Protein AF-A0A919LSX7-F1 (afdb_monomer_lite)

Sequence (247 aa):
MKKQHYYTVMHWGTWQVESREGEIVAVKPVPWDKNPSRIGQSLPDAVTSQTRIRRPAVRAGYLQHGPASREGRGKEPFVEVSWEVATDLLARELRSVKARCGNEAIYGGSYGWASAGRFHHAQSQLHRFLKGFGGYTASTNTYSSAAGERILPHILGPLSPLHRQHTHFSELAGVSAVCRHRRTAAAQCQSTAAAPMTICSSTGWIRCRPTARGLSISVRCAMTSARCPTPSGWPFSRVPIPHCCWP

InterPro domains:
  IPR006656 Molybdopterin oxidoreductase [PF00384] (52-147)
  IPR041460 Molybdopterin oxidoreductase, N-terminal [PF18364] (11-47)
  IPR050612 Prokaryotic Molybdopterin Oxidoreductases [PTHR43742] (7-165)

Foldseek 3Di:
DDFDWDWDAWQQGIWTFTDDPNATPFTHDDPPDPDGDPVRRCVRCVVVPPPDDDADWDFPCCVVPNPVPDPCPPPTDIDGDHPVVNVVSVVVVCVVCCVPPNQASAELQPDDDAIDDDPVRPSVVSQVVSVVVPHHNHDDDDPPQRVVQPPCCVPPRGVPVVVPDDDDVVVCLVPPQWDWDFQDPPVVVVSGPDDDDDRPGFGWTWGWDDDPVGTDTDTDTPPPDDDDDDPDDDDDDDDDDDDDDDD

Structure (mmCIF, N/CA/C/O backbone):
data_AF-A0A919LSX7-F1
#
_entry.id   AF-A0A919LSX7-F1
#
loop_
_atom_site.group_PDB
_atom_site.id
_atom_site.type_symbol
_atom_site.label_atom_id
_atom_site.label_alt_id
_atom_site.label_comp_id
_atom_site.label_asym_id
_atom_site.label_entity_id
_atom_site.label_seq_id
_atom_site.pdbx_PDB_ins_code
_atom_site.Cartn_x
_atom_site.Cartn_y
_atom_site.Cartn_z
_atom_site.occupancy
_atom_site.B_iso_or_equiv
_atom_site.auth_seq_id
_atom_site.auth_comp_id
_atom_site.auth_asym_id
_atom_site.auth_atom_id
_atom_site.pdbx_PDB_model_num
ATOM 1 N N . MET A 1 1 ? 36.080 -9.773 8.977 1.00 46.44 1 MET A N 1
ATOM 2 C CA . MET A 1 1 ? 34.601 -9.880 8.919 1.00 46.44 1 MET A CA 1
ATOM 3 C C . MET A 1 1 ? 34.168 -10.005 7.462 1.00 46.44 1 MET A C 1
ATOM 5 O O . MET A 1 1 ? 34.643 -9.222 6.649 1.00 46.44 1 MET A O 1
ATOM 9 N N . LYS A 1 2 ? 33.345 -11.002 7.101 1.00 49.66 2 LYS A N 1
ATOM 10 C CA . LYS A 1 2 ? 32.901 -11.214 5.709 1.00 49.66 2 LYS A CA 1
ATOM 11 C C . LYS A 1 2 ? 31.797 -10.213 5.354 1.00 49.66 2 LYS A C 1
ATOM 13 O O . LYS A 1 2 ? 30.787 -10.152 6.046 1.00 49.66 2 LYS A O 1
ATOM 18 N N . LYS A 1 3 ? 31.984 -9.448 4.277 1.00 53.28 3 LYS A N 1
ATOM 19 C CA . LYS A 1 3 ? 30.956 -8.567 3.711 1.00 53.28 3 LYS A CA 1
ATOM 20 C C . LYS A 1 3 ? 29.884 -9.452 3.066 1.00 53.28 3 LYS A C 1
ATOM 22 O O . LYS A 1 3 ? 30.159 -10.116 2.072 1.00 53.28 3 LYS A O 1
ATOM 27 N N . GLN A 1 4 ? 28.703 -9.542 3.671 1.00 59.81 4 GLN A N 1
ATOM 28 C CA . GLN A 1 4 ? 27.573 -10.254 3.073 1.00 59.81 4 GLN A CA 1
ATOM 29 C C . GLN A 1 4 ? 26.855 -9.295 2.128 1.00 59.81 4 GLN A C 1
ATOM 31 O O . GLN A 1 4 ? 26.430 -8.213 2.528 1.00 59.81 4 GLN A O 1
ATOM 36 N N . HIS A 1 5 ? 26.777 -9.678 0.859 1.00 63.69 5 HIS A N 1
ATOM 37 C CA . HIS A 1 5 ? 26.060 -8.926 -0.156 1.00 63.69 5 HIS A CA 1
ATOM 38 C C . HIS A 1 5 ? 24.684 -9.550 -0.340 1.00 63.69 5 HIS A C 1
ATOM 40 O O . HIS A 1 5 ? 24.570 -10.660 -0.856 1.00 63.69 5 HIS A O 1
ATOM 46 N N . TYR A 1 6 ? 23.654 -8.834 0.095 1.00 83.00 6 TYR A N 1
ATOM 47 C CA . TYR A 1 6 ? 22.267 -9.251 -0.070 1.00 83.00 6 TYR A CA 1
ATOM 48 C C . TYR A 1 6 ? 21.670 -8.548 -1.286 1.00 83.00 6 TYR A C 1
ATOM 50 O O . TYR A 1 6 ? 21.955 -7.378 -1.518 1.00 83.00 6 TYR A O 1
ATOM 58 N N . TYR A 1 7 ? 20.850 -9.233 -2.076 1.00 91.38 7 TYR A N 1
ATOM 59 C CA . TYR A 1 7 ? 20.102 -8.593 -3.158 1.00 91.38 7 TYR A CA 1
ATOM 60 C C . TYR A 1 7 ? 18.686 -8.263 -2.698 1.00 91.38 7 TYR A C 1
ATOM 62 O O . TYR A 1 7 ? 18.073 -9.026 -1.954 1.00 91.38 7 TYR A O 1
ATOM 70 N N . THR A 1 8 ? 18.158 -7.136 -3.165 1.00 90.94 8 THR A N 1
ATOM 71 C CA . THR A 1 8 ? 16.763 -6.744 -2.954 1.00 90.94 8 THR A CA 1
ATOM 72 C C . THR A 1 8 ? 16.166 -6.150 -4.224 1.00 90.94 8 THR A C 1
ATOM 74 O O . THR A 1 8 ? 16.885 -5.656 -5.096 1.00 90.94 8 THR A O 1
ATOM 77 N N . VAL A 1 9 ? 14.840 -6.195 -4.326 1.00 91.62 9 VAL A N 1
ATOM 78 C CA . VAL A 1 9 ? 14.074 -5.648 -5.448 1.00 91.62 9 VAL A CA 1
ATOM 79 C C . VAL A 1 9 ? 13.041 -4.672 -4.906 1.00 91.62 9 VAL A C 1
ATOM 81 O O . VAL A 1 9 ? 12.358 -4.951 -3.922 1.00 91.62 9 VAL A O 1
ATOM 84 N N . MET A 1 10 ? 12.910 -3.529 -5.569 1.00 90.12 10 MET A N 1
ATOM 85 C CA . MET A 1 10 ? 11.916 -2.501 -5.274 1.00 90.12 10 MET A CA 1
ATOM 86 C C . MET A 1 10 ? 11.326 -1.946 -6.573 1.00 90.12 10 MET A C 1
ATOM 88 O O . MET A 1 10 ? 11.798 -2.269 -7.662 1.00 90.12 10 MET A O 1
ATOM 92 N N . HIS A 1 11 ? 10.319 -1.072 -6.471 1.00 91.00 11 HIS A N 1
ATOM 93 C CA . HIS A 1 11 ? 9.725 -0.394 -7.638 1.00 91.00 11 HIS A CA 1
ATOM 94 C C . HIS A 1 11 ? 10.767 0.337 -8.504 1.00 91.00 11 HIS A C 1
ATOM 96 O O . HIS A 1 11 ? 10.554 0.534 -9.696 1.00 91.00 11 HIS A O 1
ATOM 102 N N . TRP A 1 12 ? 11.916 0.685 -7.917 1.00 91.62 12 TRP A N 1
ATOM 103 C CA . TRP A 1 12 ? 13.025 1.395 -8.559 1.00 91.62 12 TRP A CA 1
ATOM 104 C C . TRP A 1 12 ? 14.198 0.492 -8.974 1.00 91.62 12 TRP A C 1
ATOM 106 O O . TRP A 1 12 ? 15.319 0.977 -9.113 1.00 91.62 12 TRP A O 1
ATOM 116 N N . GLY A 1 13 ? 13.972 -0.813 -9.141 1.00 92.00 13 GLY A N 1
ATOM 117 C CA . GLY A 1 13 ? 14.948 -1.745 -9.712 1.00 92.00 13 GLY A CA 1
ATOM 118 C C . GLY A 1 13 ? 15.509 -2.770 -8.726 1.00 92.00 13 GLY A C 1
ATOM 119 O O . GLY A 1 13 ? 14.973 -2.983 -7.635 1.00 92.00 13 GLY A O 1
ATOM 120 N N . THR A 1 14 ? 16.595 -3.425 -9.142 1.00 93.75 14 THR A N 1
ATOM 121 C CA . THR A 1 14 ? 17.308 -4.445 -8.354 1.00 93.75 14 THR A CA 1
ATOM 122 C C . THR A 1 14 ? 18.587 -3.853 -7.779 1.00 93.75 14 THR A C 1
ATOM 124 O O . THR A 1 14 ? 19.323 -3.162 -8.479 1.00 93.75 14 THR A O 1
ATOM 127 N N . TRP A 1 15 ? 18.860 -4.137 -6.509 1.00 93.62 15 TRP A N 1
ATOM 128 C CA . TRP A 1 15 ? 19.928 -3.491 -5.754 1.00 93.62 15 TRP A CA 1
ATOM 129 C C . TRP A 1 15 ? 20.724 -4.490 -4.925 1.00 93.62 15 TRP A C 1
ATOM 131 O O . TRP A 1 15 ? 20.185 -5.476 -4.424 1.00 93.62 15 TRP A O 1
ATOM 141 N N . GLN A 1 16 ? 22.009 -4.201 -4.755 1.00 94.19 16 GLN A N 1
ATOM 142 C CA . GLN A 1 16 ? 22.896 -4.875 -3.821 1.00 94.19 16 GLN A CA 1
ATOM 143 C C . GLN A 1 16 ? 22.939 -4.078 -2.514 1.00 94.19 16 GLN A C 1
ATOM 145 O O . GLN A 1 16 ? 23.303 -2.903 -2.492 1.00 94.19 16 GLN A O 1
ATOM 150 N N . VAL A 1 17 ? 22.564 -4.724 -1.421 1.00 93.00 17 VAL A N 1
ATOM 151 C CA . VAL A 1 17 ? 22.518 -4.169 -0.073 1.00 93.00 17 VAL A CA 1
ATOM 152 C C . VAL A 1 17 ? 23.780 -4.579 0.671 1.00 93.00 17 VAL A C 1
ATOM 154 O O . VAL A 1 17 ? 24.144 -5.757 0.719 1.00 93.00 17 VAL A O 1
ATOM 157 N N . GLU A 1 18 ? 24.446 -3.592 1.256 1.00 91.56 18 GLU A N 1
ATOM 158 C CA . GLU A 1 18 ? 25.514 -3.799 2.222 1.00 91.56 18 GLU A CA 1
ATOM 159 C C . GLU A 1 18 ? 24.951 -3.535 3.617 1.00 91.56 18 GLU A C 1
ATOM 161 O O . GLU A 1 18 ? 24.424 -2.453 3.890 1.00 91.56 18 GLU A O 1
ATOM 166 N N . SER A 1 19 ? 25.074 -4.524 4.498 1.00 89.62 19 SER A N 1
ATOM 167 C CA . SER A 1 19 ? 24.656 -4.423 5.894 1.00 89.62 19 SER A CA 1
ATOM 168 C C . SER A 1 19 ? 25.825 -4.670 6.840 1.00 89.62 19 SER A C 1
ATOM 170 O O . SER A 1 19 ? 26.684 -5.514 6.567 1.00 89.62 19 SER A O 1
ATOM 172 N N . ARG A 1 20 ? 25.836 -3.977 7.976 1.00 88.25 20 ARG A N 1
ATOM 173 C CA . ARG A 1 20 ? 26.793 -4.191 9.067 1.00 88.25 20 ARG A CA 1
ATOM 174 C C . ARG A 1 20 ? 26.035 -4.145 10.385 1.00 88.25 20 ARG A C 1
ATOM 176 O O . ARG A 1 20 ? 25.303 -3.196 10.613 1.00 88.25 20 ARG A O 1
ATOM 183 N N . GLU A 1 21 ? 26.209 -5.169 11.222 1.00 88.00 21 GLU A N 1
ATOM 184 C CA . GLU A 1 21 ? 25.618 -5.219 12.574 1.00 88.00 21 GLU A CA 1
ATOM 185 C C . GLU A 1 21 ? 24.088 -5.018 12.591 1.00 88.00 21 GLU A C 1
ATOM 187 O O . GLU A 1 21 ? 23.536 -4.410 13.495 1.00 88.00 21 GLU A O 1
ATOM 192 N N . GLY A 1 22 ? 23.392 -5.538 11.573 1.00 84.88 22 GLY A N 1
ATOM 193 C CA . GLY A 1 22 ? 21.933 -5.414 11.445 1.00 84.88 22 GLY A CA 1
ATOM 194 C C . GLY A 1 22 ? 21.451 -4.124 10.774 1.00 84.88 22 GLY A C 1
ATOM 195 O O . GLY A 1 22 ? 20.284 -4.047 10.402 1.00 84.88 22 GLY A O 1
ATOM 196 N N . GLU A 1 23 ? 22.342 -3.164 10.526 1.00 87.38 23 GLU A N 1
ATOM 197 C CA . GLU A 1 23 ? 22.018 -1.891 9.883 1.00 87.38 23 GLU A CA 1
ATOM 198 C C . GLU A 1 23 ? 22.346 -1.903 8.388 1.00 87.38 23 GLU A C 1
ATOM 200 O O . GLU A 1 23 ? 23.355 -2.470 7.951 1.00 87.38 23 GLU A O 1
ATOM 205 N N . ILE A 1 24 ? 21.506 -1.240 7.590 1.00 90.38 24 ILE A N 1
ATOM 206 C CA . ILE A 1 24 ? 21.755 -1.023 6.161 1.00 90.38 24 ILE A CA 1
ATOM 207 C C . ILE A 1 24 ? 22.719 0.155 6.022 1.00 90.38 24 ILE A C 1
ATOM 209 O O . ILE A 1 24 ? 22.351 1.292 6.299 1.00 90.38 24 ILE A O 1
ATOM 213 N N . VAL A 1 25 ? 23.942 -0.101 5.551 1.00 89.88 25 VAL A N 1
ATOM 214 C CA . VAL A 1 25 ? 24.973 0.943 5.408 1.00 89.88 25 VAL A CA 1
ATOM 215 C C . VAL A 1 25 ? 25.069 1.500 3.992 1.00 89.88 25 VAL A C 1
ATOM 217 O O . VAL A 1 25 ? 25.477 2.643 3.811 1.00 89.88 25 VAL A O 1
ATOM 220 N N . ALA A 1 26 ? 24.717 0.710 2.975 1.00 90.62 26 ALA A N 1
ATOM 221 C CA . ALA A 1 26 ? 24.716 1.171 1.591 1.00 90.62 26 ALA A CA 1
ATOM 222 C C . ALA A 1 26 ? 23.804 0.325 0.703 1.00 90.62 26 ALA A C 1
ATOM 224 O O . ALA A 1 26 ? 23.611 -0.871 0.929 1.00 90.62 26 ALA A O 1
ATOM 225 N N . VAL A 1 27 ? 23.301 0.951 -0.361 1.00 93.00 27 VAL A N 1
ATOM 226 C CA . VAL A 1 27 ? 22.491 0.305 -1.396 1.00 93.00 27 VAL A CA 1
ATOM 227 C C . VAL A 1 27 ? 23.067 0.700 -2.752 1.00 93.00 27 VAL A C 1
ATOM 229 O O . VAL A 1 27 ? 23.078 1.873 -3.125 1.00 93.00 27 VAL A O 1
ATOM 232 N N . LYS A 1 28 ? 23.627 -0.280 -3.462 1.00 93.81 28 LYS A N 1
ATOM 233 C CA . LYS A 1 28 ? 24.365 -0.096 -4.716 1.00 93.81 28 LYS A CA 1
ATOM 234 C C . LYS A 1 28 ? 23.589 -0.689 -5.889 1.00 93.81 28 LYS A C 1
ATOM 236 O O . LYS A 1 28 ? 22.967 -1.741 -5.720 1.00 93.81 28 LYS A O 1
ATOM 241 N N . PRO A 1 29 ? 23.618 -0.054 -7.071 1.00 93.56 29 PRO A N 1
ATOM 242 C CA . PRO A 1 29 ? 23.074 -0.664 -8.273 1.00 93.56 29 PRO A CA 1
ATOM 243 C C . PRO A 1 29 ? 23.733 -2.011 -8.551 1.00 93.56 29 PRO A C 1
ATOM 245 O O . PRO A 1 29 ? 24.925 -2.196 -8.298 1.00 93.56 29 PRO A O 1
ATOM 248 N N . VAL A 1 30 ? 22.968 -2.943 -9.106 1.00 93.25 30 VAL A N 1
ATOM 249 C CA . VAL A 1 30 ? 23.533 -4.180 -9.649 1.00 93.25 30 VAL A CA 1
ATOM 250 C C . VAL A 1 30 ? 24.327 -3.897 -10.932 1.00 93.25 30 VAL A C 1
ATOM 252 O O . VAL A 1 30 ? 23.934 -3.028 -11.708 1.00 93.25 30 VAL A O 1
ATOM 255 N N . PRO A 1 31 ? 25.425 -4.627 -11.206 1.00 93.12 31 PRO A N 1
ATOM 256 C CA . PRO A 1 31 ? 26.339 -4.293 -12.305 1.00 93.12 31 PRO A CA 1
ATOM 257 C C . PRO A 1 31 ? 25.727 -4.455 -13.705 1.00 93.12 31 PRO A C 1
ATOM 259 O O . PRO A 1 31 ? 26.249 -3.902 -14.669 1.00 93.12 31 PRO A O 1
ATOM 262 N N . TRP A 1 32 ? 24.636 -5.215 -13.835 1.00 93.12 32 TRP A N 1
ATOM 263 C CA . TRP A 1 32 ? 23.930 -5.406 -15.105 1.00 93.12 32 TRP A CA 1
ATOM 264 C C . TRP A 1 32 ? 22.872 -4.333 -15.394 1.00 93.12 32 TRP A C 1
ATOM 266 O O . TRP A 1 32 ? 22.389 -4.258 -16.525 1.00 93.12 32 TRP A O 1
ATOM 276 N N . ASP A 1 33 ? 22.506 -3.503 -14.413 1.00 93.31 33 ASP A N 1
ATOM 277 C CA . ASP A 1 33 ? 21.607 -2.375 -14.645 1.00 93.31 33 ASP A CA 1
ATOM 278 C C . ASP A 1 33 ? 22.400 -1.196 -15.224 1.00 93.31 33 ASP A C 1
ATOM 280 O O . ASP A 1 33 ? 23.226 -0.577 -14.553 1.00 93.31 33 ASP A O 1
ATOM 284 N N . LYS A 1 34 ? 22.158 -0.895 -16.504 1.00 92.06 34 LYS A N 1
ATOM 285 C CA . LYS A 1 34 ? 22.858 0.170 -17.237 1.00 92.06 34 LYS A CA 1
ATOM 286 C C . LYS A 1 34 ? 22.294 1.567 -16.961 1.00 92.06 34 LYS A C 1
ATOM 288 O O . LYS A 1 34 ? 22.919 2.543 -17.368 1.00 92.06 34 LYS A O 1
ATOM 293 N N . ASN A 1 35 ? 21.124 1.680 -16.330 1.00 90.50 35 ASN A N 1
ATOM 294 C CA . ASN A 1 35 ? 20.477 2.962 -16.047 1.00 90.50 35 ASN A CA 1
ATOM 295 C C . ASN A 1 35 ? 19.710 2.923 -14.710 1.00 90.50 35 ASN A C 1
ATOM 297 O O . ASN A 1 35 ? 18.482 3.053 -14.697 1.00 90.50 35 ASN A O 1
ATOM 301 N N . PRO A 1 36 ? 20.413 2.747 -13.577 1.00 90.94 36 PRO A N 1
ATOM 302 C CA . PRO A 1 36 ? 19.765 2.597 -12.284 1.00 90.94 36 PRO A CA 1
ATOM 303 C C . PRO A 1 36 ? 19.107 3.899 -11.818 1.00 90.94 36 PRO A C 1
ATOM 305 O O . PRO A 1 36 ? 19.667 4.994 -11.936 1.00 90.94 36 PRO A O 1
ATOM 308 N N . SER A 1 37 ? 17.923 3.784 -11.214 1.00 90.50 37 SER A N 1
ATOM 309 C CA . SER A 1 37 ? 17.223 4.930 -10.628 1.00 90.50 37 SER A CA 1
ATOM 310 C C . SER A 1 37 ? 17.953 5.448 -9.391 1.00 90.50 37 SER A C 1
ATOM 312 O O . SER A 1 37 ? 18.195 4.706 -8.446 1.00 90.50 37 SER A O 1
ATOM 314 N N . ARG A 1 38 ? 18.223 6.754 -9.310 1.00 90.75 38 ARG A N 1
ATOM 315 C CA . ARG A 1 38 ? 18.840 7.343 -8.105 1.00 90.75 38 ARG A CA 1
ATOM 316 C C . ARG A 1 38 ? 17.975 7.190 -6.848 1.00 90.75 38 ARG A C 1
ATOM 318 O O . ARG A 1 38 ? 18.513 7.202 -5.748 1.00 90.75 38 ARG A O 1
ATOM 325 N N . ILE A 1 39 ? 16.660 7.002 -7.001 1.00 91.06 39 ILE A N 1
ATOM 326 C CA . ILE A 1 39 ? 15.720 6.895 -5.875 1.00 91.06 39 ILE A CA 1
ATOM 327 C C . ILE A 1 39 ? 16.037 5.677 -5.000 1.00 91.06 39 ILE A C 1
ATOM 329 O O . ILE A 1 39 ? 15.877 5.746 -3.789 1.00 91.06 39 ILE A O 1
ATOM 333 N N . GLY A 1 40 ? 16.545 4.575 -5.564 1.00 88.50 40 GLY A N 1
ATOM 334 C CA . GLY A 1 40 ? 16.851 3.382 -4.765 1.00 88.50 40 GLY A CA 1
ATOM 335 C C . GLY A 1 40 ? 17.915 3.603 -3.681 1.00 88.50 40 GLY A C 1
ATOM 336 O O . GLY A 1 40 ? 17.938 2.879 -2.687 1.00 88.50 40 GLY A O 1
ATOM 337 N N . GLN A 1 41 ? 18.742 4.644 -3.815 1.00 91.00 41 GLN A N 1
ATOM 338 C CA . GLN A 1 41 ? 19.741 5.021 -2.812 1.00 91.00 41 GLN A CA 1
ATOM 339 C C . GLN A 1 41 ? 19.129 5.655 -1.556 1.00 91.00 41 GLN A C 1
ATOM 341 O O . GLN A 1 41 ? 19.820 5.747 -0.550 1.00 91.00 41 GLN A O 1
ATOM 346 N N . SER A 1 42 ? 17.847 6.046 -1.571 1.00 90.81 42 SER A N 1
ATOM 347 C CA . SER A 1 42 ? 17.165 6.603 -0.394 1.00 90.81 42 SER A CA 1
ATOM 348 C C . SER A 1 42 ? 16.743 5.540 0.627 1.00 90.81 42 SER A C 1
ATOM 350 O O . SER A 1 42 ? 16.177 5.877 1.665 1.00 90.81 42 SER A O 1
ATOM 352 N N . LEU A 1 43 ? 16.936 4.250 0.330 1.00 89.88 43 LEU A N 1
ATOM 353 C CA . LEU A 1 43 ? 16.473 3.153 1.181 1.00 89.88 43 LEU A CA 1
ATOM 354 C C . LEU A 1 43 ? 17.063 3.179 2.612 1.00 89.88 43 LEU A C 1
ATOM 356 O O . LEU A 1 43 ? 16.275 2.986 3.539 1.00 89.88 43 LEU A O 1
ATOM 360 N N . PRO A 1 44 ? 18.372 3.440 2.836 1.00 89.81 44 PRO A N 1
ATOM 361 C CA . PRO A 1 44 ? 18.935 3.530 4.189 1.00 89.81 44 PRO A CA 1
ATOM 362 C C . PRO A 1 44 ? 18.271 4.623 5.043 1.00 89.81 44 PRO A C 1
ATOM 364 O O . PRO A 1 44 ? 17.915 4.387 6.199 1.00 89.81 44 PRO A O 1
ATOM 367 N N . ASP A 1 45 ? 18.015 5.791 4.450 1.00 89.94 45 ASP A N 1
ATOM 368 C CA . ASP A 1 45 ? 17.377 6.912 5.148 1.00 89.94 45 ASP A CA 1
ATOM 369 C C . ASP A 1 45 ? 15.889 6.638 5.399 1.00 89.94 45 ASP A C 1
ATOM 371 O O . ASP A 1 45 ? 15.344 6.984 6.445 1.00 89.94 45 ASP A O 1
ATOM 375 N N . ALA A 1 46 ? 15.210 5.968 4.464 1.00 89.12 46 ALA A N 1
ATOM 376 C CA . ALA A 1 46 ? 13.789 5.659 4.593 1.00 89.12 46 ALA A CA 1
ATOM 377 C C . ALA A 1 46 ? 13.490 4.731 5.784 1.00 89.12 46 ALA A C 1
ATOM 379 O O . ALA A 1 46 ? 12.435 4.853 6.412 1.00 89.12 46 ALA A O 1
ATOM 380 N N . VAL A 1 47 ? 14.401 3.806 6.115 1.00 90.06 47 VAL A N 1
ATOM 381 C CA . VAL A 1 47 ? 14.189 2.864 7.225 1.00 90.06 47 VAL A CA 1
ATOM 382 C C . VAL A 1 47 ? 14.441 3.491 8.598 1.00 90.06 47 VAL A C 1
ATOM 384 O O . VAL A 1 47 ? 13.744 3.113 9.544 1.00 90.06 47 VAL A O 1
ATOM 387 N N . THR A 1 48 ? 15.353 4.466 8.690 1.00 89.19 48 THR A N 1
ATOM 388 C CA . THR A 1 48 ? 15.763 5.143 9.938 1.00 89.19 48 THR A CA 1
ATOM 389 C C . THR A 1 48 ? 15.190 6.557 10.114 1.00 89.19 48 THR A C 1
ATOM 391 O O . THR A 1 48 ? 15.407 7.181 11.154 1.00 89.19 48 THR A O 1
ATOM 394 N N . SER A 1 49 ? 14.426 7.057 9.137 1.00 93.50 49 SER A N 1
ATOM 395 C CA . SER A 1 49 ? 13.834 8.400 9.133 1.00 93.50 49 SER A CA 1
ATOM 396 C C . SER A 1 49 ? 13.115 8.763 10.439 1.00 93.50 49 SER A C 1
ATOM 398 O O . SER A 1 49 ? 12.406 7.952 11.041 1.00 93.50 49 SER A O 1
ATOM 400 N N . GLN A 1 50 ? 13.198 10.040 10.822 1.00 94.25 50 GLN A N 1
ATOM 401 C CA . GLN A 1 50 ? 12.434 10.606 11.941 1.00 94.25 50 GLN A CA 1
ATOM 402 C C . GLN A 1 50 ? 10.913 10.496 11.745 1.00 94.25 50 GLN A C 1
ATOM 404 O O . GLN A 1 50 ? 10.171 10.462 12.721 1.00 94.25 50 GLN A O 1
ATOM 409 N N . THR A 1 51 ? 10.439 10.387 10.500 1.00 95.44 51 THR A N 1
ATOM 410 C CA . THR A 1 51 ? 9.014 10.205 10.172 1.00 95.44 51 THR A CA 1
ATOM 411 C C . THR A 1 51 ? 8.561 8.743 10.200 1.00 95.44 51 THR A C 1
ATOM 413 O O . THR A 1 51 ? 7.407 8.444 9.884 1.00 95.44 51 THR A O 1
ATOM 416 N N . ARG A 1 52 ? 9.439 7.802 10.570 1.00 95.38 52 ARG A N 1
ATOM 417 C CA . ARG A 1 52 ? 9.086 6.387 10.682 1.00 95.38 52 ARG A CA 1
ATOM 418 C C . ARG A 1 52 ? 8.132 6.168 11.855 1.00 95.38 52 ARG A C 1
ATOM 420 O O . ARG A 1 52 ? 8.474 6.443 13.001 1.00 95.38 52 ARG A O 1
ATOM 427 N N . ILE A 1 53 ? 6.967 5.581 11.581 1.00 95.75 53 ILE A N 1
ATOM 428 C CA . ILE A 1 53 ? 6.037 5.131 12.625 1.00 95.75 53 ILE A CA 1
ATOM 429 C C . ILE A 1 53 ? 6.694 3.979 13.399 1.00 95.75 53 ILE A C 1
ATOM 431 O O . ILE A 1 53 ? 6.969 2.924 12.821 1.00 95.75 53 ILE A O 1
ATOM 435 N N . ARG A 1 54 ? 6.976 4.200 14.691 1.00 95.06 54 ARG A N 1
ATOM 436 C CA . ARG A 1 54 ? 7.714 3.258 15.557 1.00 95.06 54 ARG A CA 1
ATOM 437 C C . ARG A 1 54 ? 6.808 2.327 16.356 1.00 95.06 54 ARG A C 1
ATOM 439 O O . ARG A 1 54 ? 7.193 1.191 16.619 1.00 95.06 54 ARG A O 1
ATOM 446 N N . ARG A 1 55 ? 5.626 2.803 16.750 1.00 97.06 55 ARG A N 1
ATOM 447 C CA . ARG A 1 55 ? 4.658 2.072 17.575 1.00 97.06 55 ARG A CA 1
ATOM 448 C C . ARG A 1 55 ? 3.228 2.321 17.096 1.00 97.06 55 ARG A C 1
ATOM 450 O O . ARG A 1 55 ? 2.988 3.327 16.423 1.00 97.06 55 ARG A O 1
ATOM 457 N N . PRO A 1 56 ? 2.278 1.431 17.429 1.00 98.38 56 PRO A N 1
ATOM 458 C CA . PRO A 1 56 ? 0.862 1.727 17.285 1.00 98.38 56 PRO A CA 1
ATOM 459 C C . PRO A 1 56 ? 0.511 3.003 18.046 1.00 98.38 56 PRO A C 1
ATOM 461 O O . PRO A 1 56 ? 0.961 3.219 19.171 1.00 98.38 56 PRO A O 1
ATOM 464 N N . ALA A 1 57 ? -0.310 3.845 17.435 1.00 98.12 57 ALA A N 1
ATOM 465 C CA . ALA A 1 57 ? -0.783 5.061 18.065 1.00 98.12 57 ALA A CA 1
ATOM 466 C C . ALA A 1 57 ? -2.232 5.318 17.667 1.00 98.12 57 ALA A C 1
ATOM 468 O O . ALA A 1 57 ? -2.655 4.997 16.554 1.00 98.12 57 ALA A O 1
ATOM 469 N N . VAL A 1 58 ? -2.995 5.905 18.582 1.00 98.12 58 VAL A N 1
ATOM 470 C CA . VAL A 1 58 ? -4.410 6.217 18.382 1.00 98.12 58 VAL A CA 1
ATOM 471 C C . VAL A 1 58 ? -4.623 7.693 18.673 1.00 98.12 58 VAL A C 1
ATOM 473 O O . VAL A 1 58 ? -4.074 8.245 19.624 1.00 98.12 58 VAL A O 1
ATOM 476 N N . ARG A 1 59 ? -5.411 8.357 17.827 1.00 97.94 59 ARG A N 1
ATOM 477 C CA . ARG A 1 59 ? -5.757 9.770 18.001 1.00 97.94 59 ARG A CA 1
ATOM 478 C C . ARG A 1 59 ? -6.411 9.989 19.373 1.00 97.94 59 ARG A C 1
ATOM 480 O O . ARG A 1 59 ? -7.353 9.271 19.713 1.00 97.94 59 ARG A O 1
ATOM 487 N N . ALA A 1 60 ? -5.966 11.003 20.115 1.00 97.25 60 ALA A N 1
ATOM 488 C CA . ALA A 1 60 ? -6.393 11.259 21.492 1.00 97.25 60 ALA A CA 1
ATOM 489 C C . ALA A 1 60 ? -7.923 11.325 21.661 1.00 97.25 60 ALA A C 1
ATOM 491 O O . ALA A 1 60 ? -8.476 10.611 22.497 1.00 97.25 60 ALA A O 1
ATOM 492 N N . GLY A 1 61 ? -8.635 12.080 20.818 1.00 97.19 61 GLY A N 1
ATOM 493 C CA . GLY A 1 61 ? -10.093 12.183 20.907 1.00 97.19 61 GLY A CA 1
ATOM 494 C C . GLY A 1 61 ? -10.823 10.875 20.588 1.00 97.19 61 GLY A C 1
ATOM 495 O O . GLY A 1 61 ? -11.933 10.664 21.068 1.00 97.19 61 GLY A O 1
ATOM 496 N N . TYR A 1 62 ? -10.209 9.965 19.819 1.00 97.25 62 TYR A N 1
ATOM 497 C CA . TYR A 1 62 ? -10.779 8.636 19.578 1.00 97.25 62 TYR A CA 1
ATOM 498 C C . TYR A 1 62 ? -10.648 7.757 20.822 1.00 97.25 62 TYR A C 1
ATOM 500 O O . TYR A 1 62 ? -11.586 7.049 21.166 1.00 97.25 62 TYR A O 1
ATOM 508 N N . LEU A 1 63 ? -9.509 7.812 21.517 1.00 96.19 63 LEU A N 1
ATOM 509 C CA . LEU A 1 63 ? -9.325 7.059 22.762 1.00 96.19 63 LEU A CA 1
ATOM 510 C C . LEU A 1 63 ? -10.289 7.513 23.860 1.00 96.19 63 LEU A C 1
ATOM 512 O O . LEU A 1 63 ? -10.781 6.680 24.612 1.00 96.19 63 LEU A O 1
ATOM 516 N N . GLN A 1 64 ? -10.568 8.814 23.940 1.00 95.44 64 GLN A N 1
ATOM 517 C CA . GLN A 1 64 ? -11.412 9.386 24.992 1.00 95.44 64 GLN A CA 1
ATOM 518 C C . GLN A 1 64 ? -12.911 9.226 24.716 1.00 95.44 64 GLN A C 1
ATOM 520 O O . GLN A 1 64 ? -13.687 8.992 25.639 1.00 95.44 64 GLN A O 1
ATOM 525 N N . HIS A 1 65 ? -13.331 9.359 23.455 1.00 95.31 65 HIS A N 1
ATOM 526 C CA . HIS A 1 65 ? -14.751 9.475 23.097 1.00 95.31 65 HIS A CA 1
ATOM 527 C C . HIS A 1 65 ? -15.207 8.452 22.045 1.00 95.31 65 HIS A C 1
ATOM 529 O O . HIS A 1 65 ? -16.341 8.504 21.562 1.00 95.31 65 HIS A O 1
ATOM 535 N N . GLY A 1 66 ? -14.329 7.527 21.654 1.00 93.81 66 GLY A N 1
ATOM 536 C CA . GLY A 1 66 ? -14.634 6.460 20.710 1.00 93.81 66 GLY A CA 1
ATOM 537 C C . GLY A 1 66 ? -14.953 6.950 19.286 1.00 93.81 66 GLY A C 1
ATOM 538 O O . GLY A 1 66 ? -14.531 8.039 18.868 1.00 93.81 66 GLY A O 1
ATOM 539 N N . PRO A 1 67 ? -15.712 6.158 18.504 1.00 91.19 67 PRO A N 1
ATOM 540 C CA . PRO A 1 67 ? -15.943 6.399 17.075 1.00 91.19 67 PRO A CA 1
ATOM 541 C C . PRO A 1 67 ? -16.792 7.641 16.758 1.00 91.19 67 PRO A C 1
ATOM 543 O O . PRO A 1 67 ? -16.819 8.090 15.606 1.00 91.19 67 PRO A O 1
ATOM 546 N N . ALA A 1 68 ? -17.475 8.212 17.757 1.00 91.38 68 ALA A N 1
ATOM 547 C CA . ALA A 1 68 ? -18.242 9.448 17.610 1.00 91.38 68 ALA A CA 1
ATOM 548 C C . ALA A 1 68 ? -17.343 10.687 17.470 1.00 91.38 68 ALA A C 1
ATOM 550 O O . ALA A 1 68 ? -17.748 11.675 16.860 1.00 91.38 68 ALA A O 1
ATOM 551 N N . SER A 1 69 ? -16.101 10.636 17.962 1.00 94.62 69 SER A N 1
ATOM 552 C CA . SER A 1 69 ? -15.165 11.749 17.817 1.00 94.62 69 SER A CA 1
ATOM 553 C C . SER A 1 69 ? -14.638 11.822 16.379 1.00 94.62 69 SER A C 1
ATOM 555 O O . SER A 1 69 ? -13.846 10.984 15.939 1.00 94.62 69 SER A O 1
ATOM 557 N N . ARG A 1 70 ? -15.109 12.814 15.614 1.00 94.06 70 ARG A N 1
ATOM 558 C CA . ARG A 1 70 ? -14.784 12.988 14.184 1.00 94.06 70 ARG A CA 1
ATOM 559 C C . ARG A 1 70 ? -14.101 14.318 13.868 1.00 94.06 70 ARG A C 1
ATOM 561 O O . ARG A 1 70 ? -13.142 14.317 13.101 1.00 94.06 70 ARG A O 1
ATOM 568 N N . GLU A 1 71 ? -14.539 15.405 14.496 1.00 94.50 71 GLU A N 1
ATOM 569 C CA . GLU A 1 71 ? -14.131 16.783 14.165 1.00 94.50 71 GLU A CA 1
ATOM 570 C C . GLU A 1 71 ? -12.636 17.085 14.383 1.00 94.50 71 GLU A C 1
ATOM 572 O O . GLU A 1 71 ? -12.067 17.966 13.740 1.00 94.50 71 GLU A O 1
ATOM 577 N N . GLY A 1 72 ? -11.964 16.334 15.261 1.00 94.19 72 GLY A N 1
ATOM 578 C CA . GLY A 1 72 ? -10.546 16.532 15.587 1.00 94.19 72 GLY A CA 1
ATOM 579 C C . GLY A 1 72 ? -9.540 15.854 14.646 1.00 94.19 72 GLY A C 1
ATOM 580 O O . GLY A 1 72 ? -8.327 15.931 14.873 1.00 94.19 72 GLY A O 1
ATOM 581 N N . ARG A 1 73 ? -9.993 15.153 13.596 1.00 96.25 73 ARG A N 1
ATOM 582 C CA . ARG A 1 73 ? -9.099 14.452 12.654 1.00 96.25 73 ARG A CA 1
ATOM 583 C C . ARG A 1 73 ? -8.161 15.440 11.948 1.00 96.25 73 ARG A C 1
ATOM 585 O O . ARG A 1 73 ? -8.599 16.448 11.408 1.00 96.25 73 ARG A O 1
ATOM 592 N N . GLY A 1 74 ? -6.864 15.129 11.951 1.00 96.56 74 GLY A N 1
ATOM 593 C CA . GLY A 1 74 ? -5.816 15.968 11.355 1.00 96.56 74 GLY A CA 1
ATOM 594 C C . GLY A 1 74 ? -5.327 17.128 12.231 1.00 96.56 74 GLY A C 1
ATOM 595 O O . GLY A 1 74 ? -4.412 17.829 11.815 1.00 96.56 74 GLY A O 1
ATOM 596 N N . LYS A 1 75 ? -5.904 17.328 13.426 1.00 96.88 75 LYS A N 1
ATOM 597 C CA . LYS A 1 75 ? -5.528 18.410 14.358 1.00 96.88 75 LYS A CA 1
ATOM 598 C C . LYS A 1 75 ? -5.045 17.894 15.711 1.00 96.88 75 LYS A C 1
ATOM 600 O O . LYS A 1 75 ? -4.185 18.504 16.334 1.00 96.88 75 LYS A O 1
ATOM 605 N N . GLU A 1 76 ? -5.621 16.792 16.176 1.00 97.31 76 GLU A N 1
ATOM 606 C CA . GLU A 1 76 ? -5.313 16.234 17.489 1.00 97.31 76 GLU A CA 1
ATOM 607 C C . GLU A 1 76 ? -4.004 15.433 17.525 1.00 97.31 76 GLU A C 1
ATOM 609 O O . GLU A 1 76 ? -3.619 14.824 16.520 1.00 97.31 76 GLU A O 1
ATOM 614 N N . PRO A 1 77 ? -3.362 15.352 18.705 1.00 97.50 77 PRO A N 1
ATOM 615 C CA . PRO A 1 77 ? -2.213 14.487 18.903 1.00 97.50 77 PRO A CA 1
ATOM 616 C C . PRO A 1 77 ? -2.602 13.003 18.864 1.00 97.50 77 PRO A C 1
ATOM 618 O O . PRO A 1 77 ? -3.751 12.606 19.095 1.00 97.50 77 PRO A O 1
ATOM 621 N N . PHE A 1 78 ? -1.598 12.169 18.613 1.00 98.00 78 PHE A N 1
ATOM 622 C CA . PHE A 1 78 ? -1.684 10.720 18.738 1.00 98.00 78 PHE A CA 1
ATOM 623 C C . PHE A 1 78 ? -1.031 10.274 20.043 1.00 98.00 78 PHE A C 1
ATOM 625 O O . PHE A 1 78 ? 0.002 10.806 20.441 1.00 98.00 78 PHE A O 1
ATOM 632 N N . VAL A 1 79 ? -1.635 9.282 20.685 1.00 98.00 79 VAL A N 1
ATOM 633 C CA . VAL A 1 79 ? -1.124 8.649 21.900 1.00 98.00 79 VAL A CA 1
ATOM 634 C C . VAL A 1 79 ? -0.615 7.264 21.517 1.00 98.00 79 VAL A C 1
ATOM 636 O O . VAL A 1 79 ? -1.360 6.487 20.913 1.00 98.00 79 VAL A O 1
ATOM 639 N N . GLU A 1 80 ? 0.650 6.966 21.823 1.00 98.31 80 GLU A N 1
ATOM 640 C CA . GLU A 1 80 ? 1.210 5.624 21.627 1.00 98.31 80 GLU A CA 1
ATOM 641 C C . GLU A 1 80 ? 0.499 4.624 22.547 1.00 98.31 80 GLU A C 1
ATOM 643 O O . GLU A 1 80 ? 0.257 4.902 23.721 1.00 98.31 80 GLU A O 1
ATOM 648 N N . VAL A 1 81 ? 0.164 3.454 22.010 1.00 98.38 81 VAL A N 1
ATOM 649 C CA . VAL A 1 81 ? -0.507 2.376 22.745 1.00 98.38 81 VAL A CA 1
ATOM 650 C C . VAL A 1 81 ? 0.175 1.041 22.464 1.00 98.38 81 VAL A C 1
ATOM 652 O O . VAL A 1 81 ? 0.948 0.908 21.511 1.00 98.38 81 VAL A O 1
ATOM 655 N N . SER A 1 82 ? -0.116 0.032 23.285 1.00 98.44 82 SER A N 1
ATOM 656 C CA . SER A 1 82 ? 0.366 -1.324 23.028 1.00 98.44 82 SER A CA 1
ATOM 657 C C . SER A 1 82 ? -0.326 -1.945 21.806 1.00 98.44 82 SER A C 1
ATOM 659 O O . SER A 1 82 ? -1.381 -1.485 21.350 1.00 98.44 82 SER A O 1
ATOM 661 N N . TRP A 1 83 ? 0.267 -3.011 21.266 1.00 98.50 83 TRP A N 1
ATOM 662 C CA . TRP A 1 83 ? -0.332 -3.758 20.160 1.00 98.50 83 TRP A CA 1
ATOM 663 C C . TRP A 1 83 ? -1.667 -4.394 20.552 1.00 98.50 83 TRP A C 1
ATOM 665 O O . TRP A 1 83 ? -2.596 -4.391 19.746 1.00 98.50 83 TRP A O 1
ATOM 675 N N . GLU A 1 84 ? -1.788 -4.872 21.787 1.00 98.50 84 GLU A N 1
ATOM 676 C CA . GLU A 1 84 ? -3.010 -5.453 22.349 1.00 98.50 84 GLU A CA 1
ATOM 677 C C . GLU A 1 84 ? -4.133 -4.412 22.338 1.00 98.50 84 GLU A C 1
ATOM 679 O O . GLU A 1 84 ? -5.187 -4.642 21.753 1.00 98.50 84 GLU A O 1
ATOM 684 N N . VAL A 1 85 ? -3.872 -3.203 22.851 1.00 98.19 85 VAL A N 1
ATOM 685 C CA . VAL A 1 85 ? -4.862 -2.115 22.852 1.00 98.19 85 VAL A CA 1
ATOM 686 C C . VAL A 1 85 ? -5.279 -1.737 21.429 1.00 98.19 85 VAL A C 1
ATOM 688 O O . VAL A 1 85 ? -6.473 -1.601 21.149 1.00 98.19 85 VAL A O 1
ATOM 691 N N . ALA A 1 86 ? -4.319 -1.572 20.515 1.00 98.25 86 ALA A N 1
ATOM 692 C CA . ALA A 1 86 ? -4.607 -1.188 19.134 1.00 98.25 86 ALA A CA 1
ATOM 693 C C . ALA A 1 86 ? -5.444 -2.247 18.396 1.00 98.25 86 ALA A C 1
ATOM 695 O O . ALA A 1 86 ? -6.417 -1.913 17.713 1.00 98.25 86 ALA A O 1
ATOM 696 N N . THR A 1 87 ? -5.084 -3.522 18.543 1.00 98.06 87 THR A N 1
ATOM 697 C CA . THR A 1 87 ? -5.784 -4.633 17.886 1.00 98.06 87 THR A CA 1
ATOM 698 C C . THR A 1 87 ? -7.155 -4.896 18.502 1.00 98.06 87 THR A C 1
ATOM 700 O O . THR A 1 87 ? -8.105 -5.128 17.754 1.00 98.06 87 THR A O 1
ATOM 703 N N . ASP A 1 88 ? -7.315 -4.739 19.818 1.00 98.31 88 ASP A N 1
ATOM 704 C CA . ASP A 1 88 ? -8.616 -4.829 20.486 1.00 98.31 88 ASP A CA 1
ATOM 705 C C . ASP A 1 88 ? -9.565 -3.707 20.070 1.00 98.31 88 ASP A C 1
ATOM 707 O O . ASP A 1 88 ? -10.765 -3.935 19.907 1.00 98.31 88 ASP A O 1
ATOM 711 N N . LEU A 1 89 ? -9.067 -2.478 19.907 1.00 97.94 89 LEU A N 1
ATOM 712 C CA . LEU A 1 89 ? -9.874 -1.369 19.389 1.00 97.94 89 LEU A CA 1
ATOM 713 C C . LEU A 1 89 ? -10.335 -1.654 17.954 1.00 97.94 89 LEU A C 1
ATOM 715 O O . LEU A 1 89 ? -11.524 -1.537 17.661 1.00 97.94 89 LEU A O 1
ATOM 719 N N . LEU A 1 90 ? -9.423 -2.100 17.084 1.00 96.88 90 LEU A N 1
ATOM 720 C CA . LEU A 1 90 ? -9.751 -2.469 15.705 1.00 96.88 90 LEU A CA 1
ATOM 721 C C . LEU A 1 90 ? -10.788 -3.602 15.649 1.00 96.88 90 LEU A C 1
ATOM 723 O O . LEU A 1 90 ? -11.775 -3.505 14.920 1.00 96.88 90 LEU A O 1
ATOM 727 N N . ALA A 1 91 ? -10.582 -4.669 16.423 1.00 97.94 91 ALA A N 1
ATOM 728 C CA . ALA A 1 91 ? -11.478 -5.819 16.453 1.00 97.94 91 ALA A CA 1
ATOM 729 C C . ALA A 1 91 ? -12.874 -5.444 16.970 1.00 97.94 91 ALA A C 1
ATOM 731 O O . ALA A 1 91 ? -13.875 -5.889 16.404 1.00 97.94 91 ALA A O 1
ATOM 732 N N . ARG A 1 92 ? -12.953 -4.609 18.017 1.00 97.75 92 ARG A N 1
ATOM 733 C CA . ARG A 1 92 ? -14.224 -4.096 18.550 1.00 97.75 92 ARG A CA 1
ATOM 734 C C . ARG A 1 92 ? -14.995 -3.303 17.500 1.00 97.75 92 ARG A C 1
ATOM 736 O O . ARG A 1 92 ? -16.173 -3.589 17.291 1.00 97.75 92 ARG A O 1
ATOM 743 N N . GLU A 1 93 ? -14.345 -2.381 16.794 1.00 96.75 93 GLU A N 1
ATOM 744 C CA . GLU A 1 93 ? -15.015 -1.588 15.757 1.00 96.75 93 GLU A CA 1
ATOM 745 C C . GLU A 1 93 ? -15.458 -2.425 14.563 1.00 96.75 93 GLU A C 1
ATOM 747 O O . GLU A 1 93 ? -16.600 -2.304 14.128 1.00 96.75 93 GLU A O 1
ATOM 752 N N . LEU A 1 94 ? -14.601 -3.315 14.053 1.00 97.69 94 LEU A N 1
ATOM 753 C CA . LEU A 1 94 ? -14.967 -4.173 12.925 1.00 97.69 94 LEU A CA 1
ATOM 754 C C . LEU A 1 94 ? -16.185 -5.045 13.255 1.00 97.69 94 LEU A C 1
ATOM 756 O O . LEU A 1 94 ? -17.094 -5.168 12.433 1.00 97.69 94 LEU A O 1
ATOM 760 N N . ARG A 1 95 ? -16.246 -5.613 14.468 1.00 98.12 95 ARG A N 1
ATOM 761 C CA . ARG A 1 95 ? -17.416 -6.378 14.933 1.00 98.12 95 ARG A CA 1
ATOM 762 C C . ARG A 1 95 ? -18.649 -5.488 15.110 1.00 98.12 95 ARG A C 1
ATOM 764 O O . ARG A 1 95 ? -19.727 -5.881 14.679 1.00 98.12 95 ARG A O 1
ATOM 771 N N . SER A 1 96 ? -18.491 -4.305 15.703 1.00 97.38 96 SER A N 1
ATOM 772 C CA . SER A 1 96 ? -19.576 -3.338 15.927 1.00 97.38 96 SER A CA 1
ATOM 773 C C . SER A 1 96 ? -20.205 -2.869 14.612 1.00 97.38 96 SER A C 1
ATOM 775 O O . SER A 1 96 ? -21.424 -2.930 14.453 1.00 97.38 96 SER A O 1
ATOM 777 N N . VAL A 1 97 ? -19.384 -2.473 13.633 1.00 97.50 97 VAL A N 1
ATOM 778 C CA . VAL A 1 97 ? -19.844 -2.055 12.300 1.00 97.50 97 VAL A CA 1
ATOM 779 C C . VAL A 1 97 ? -20.549 -3.203 11.592 1.00 97.50 97 VAL A C 1
ATOM 781 O O . VAL A 1 97 ? -21.658 -3.012 11.099 1.00 97.50 97 VAL A O 1
ATOM 784 N N . LYS A 1 98 ? -19.960 -4.404 11.604 1.00 97.94 98 LYS A N 1
ATOM 785 C CA . LYS A 1 98 ? -20.580 -5.586 11.001 1.00 97.94 98 LYS A CA 1
ATOM 786 C C . LYS A 1 98 ? -21.948 -5.892 11.615 1.00 97.94 98 LYS A C 1
ATOM 788 O O . LYS A 1 98 ? -22.890 -6.158 10.878 1.00 97.94 98 LYS A O 1
ATOM 793 N N . ALA A 1 99 ? -22.066 -5.832 12.942 1.00 98.12 99 ALA A N 1
ATOM 794 C CA . ALA A 1 99 ? -23.317 -6.105 13.646 1.00 98.12 99 ALA A CA 1
ATOM 795 C C . ALA A 1 99 ? -24.402 -5.051 13.370 1.00 98.12 99 ALA A C 1
ATOM 797 O O . ALA A 1 99 ? -25.575 -5.392 13.273 1.00 98.12 99 ALA A O 1
ATOM 798 N N . ARG A 1 100 ? -24.020 -3.775 13.247 1.00 97.94 100 ARG A N 1
ATOM 799 C CA . ARG A 1 100 ? -24.966 -2.660 13.080 1.00 97.94 100 ARG A CA 1
ATOM 800 C C . ARG A 1 100 ? -25.363 -2.396 11.630 1.00 97.94 100 ARG A C 1
ATOM 802 O O . ARG A 1 100 ? -26.483 -1.962 11.390 1.00 97.94 100 ARG A O 1
ATOM 809 N N . CYS A 1 101 ? -24.435 -2.585 10.694 1.00 97.75 101 CYS A N 1
ATOM 810 C CA . CYS A 1 101 ? -24.555 -2.079 9.326 1.00 97.75 101 CYS A CA 1
ATOM 811 C C . CYS A 1 101 ? -24.244 -3.126 8.243 1.00 97.75 101 CYS A C 1
ATOM 813 O O . CYS A 1 101 ? -24.337 -2.799 7.063 1.00 97.75 101 CYS A O 1
ATOM 815 N N . GLY A 1 102 ? -23.842 -4.347 8.611 1.00 98.06 102 GLY A N 1
ATOM 816 C CA . GLY A 1 102 ? -23.362 -5.347 7.654 1.00 98.06 102 GLY A CA 1
ATOM 817 C C . GLY A 1 102 ? -21.923 -5.104 7.181 1.00 98.06 102 GLY A C 1
ATOM 818 O O . GLY A 1 102 ? -21.255 -4.144 7.576 1.00 98.06 102 GLY A O 1
ATOM 819 N N . ASN A 1 103 ? -21.414 -6.008 6.341 1.00 98.12 103 ASN A N 1
ATOM 820 C CA . ASN A 1 103 ? -20.042 -5.921 5.821 1.00 98.12 103 ASN A CA 1
ATOM 821 C C . ASN A 1 103 ? -19.910 -4.866 4.709 1.00 98.12 103 ASN A C 1
ATOM 823 O O . ASN A 1 103 ? -18.824 -4.347 4.468 1.00 98.12 103 ASN A O 1
ATOM 827 N N . GLU A 1 104 ? -21.010 -4.514 4.051 1.00 97.88 104 GLU A N 1
ATOM 828 C CA . GLU A 1 104 ? -21.105 -3.510 2.992 1.00 97.88 104 GLU A CA 1
ATOM 829 C C . GLU A 1 104 ? -20.732 -2.109 3.505 1.00 97.88 104 GLU A C 1
ATOM 831 O O . GLU A 1 104 ? -20.226 -1.273 2.754 1.00 97.88 104 GLU A O 1
ATOM 836 N N . ALA A 1 105 ? -20.894 -1.856 4.806 1.00 97.94 105 ALA A N 1
ATOM 837 C CA . ALA A 1 105 ? -20.459 -0.618 5.447 1.00 97.94 105 ALA A CA 1
ATOM 838 C C . ALA A 1 105 ? -18.932 -0.523 5.641 1.00 97.94 105 ALA A C 1
ATOM 840 O O . ALA A 1 105 ? -18.414 0.545 5.975 1.00 97.94 105 ALA A O 1
ATOM 841 N N . ILE A 1 106 ? -18.192 -1.618 5.436 1.00 98.25 106 ILE A N 1
ATOM 842 C CA . ILE A 1 106 ? -16.732 -1.646 5.532 1.00 98.25 106 ILE A CA 1
ATOM 843 C C . ILE A 1 106 ? -16.160 -1.354 4.147 1.00 98.25 106 ILE A C 1
ATOM 845 O O . ILE A 1 106 ? -16.191 -2.199 3.255 1.00 98.25 106 ILE A O 1
ATOM 849 N N . TYR A 1 107 ? -15.604 -0.159 3.954 1.00 97.69 107 TYR A N 1
ATOM 850 C CA . TYR A 1 107 ? -14.895 0.170 2.719 1.00 97.69 107 TYR A CA 1
ATOM 851 C C . TYR A 1 107 ? -13.458 -0.364 2.755 1.00 97.69 107 TYR A C 1
ATOM 853 O O . TYR A 1 107 ? -12.638 0.077 3.561 1.00 97.69 107 TYR A O 1
ATOM 861 N N . GLY A 1 108 ? -13.145 -1.301 1.859 1.00 96.25 108 GLY A N 1
ATOM 862 C CA . GLY A 1 108 ? -11.847 -1.981 1.789 1.00 96.25 108 GLY A CA 1
ATOM 863 C C . GLY A 1 108 ? -11.074 -1.753 0.491 1.00 96.25 108 GLY A C 1
ATOM 864 O O . GLY A 1 108 ? -10.111 -2.466 0.248 1.00 96.25 108 GLY A O 1
ATOM 865 N N . GLY A 1 109 ? -11.470 -0.786 -0.349 1.00 94.31 109 GLY A N 1
ATOM 866 C CA . GLY A 1 109 ? -10.830 -0.551 -1.653 1.00 94.31 109 GLY A CA 1
ATOM 867 C C . GLY A 1 109 ? -9.327 -0.236 -1.575 1.00 94.31 109 GLY A C 1
ATOM 868 O O . GLY A 1 109 ? -8.553 -0.717 -2.400 1.00 94.31 109 GLY A O 1
ATOM 869 N N . SER A 1 110 ? -8.913 0.544 -0.565 1.00 93.00 110 SER A N 1
ATOM 870 C CA . SER A 1 110 ? -7.505 0.793 -0.188 1.00 93.00 110 SER A CA 1
ATOM 871 C C . SER A 1 110 ? -6.551 1.007 -1.381 1.00 93.00 110 SER A C 1
ATOM 873 O O . SER A 1 110 ? -5.550 0.308 -1.537 1.00 93.00 110 SER A O 1
ATOM 875 N N . TYR A 1 111 ? -6.883 1.945 -2.277 1.00 92.69 111 TYR A N 1
ATOM 876 C CA . TYR A 1 111 ? -6.066 2.214 -3.464 1.00 92.69 111 TYR A CA 1
ATOM 877 C C . TYR A 1 111 ? -4.685 2.758 -3.075 1.00 92.69 111 TYR A C 1
ATOM 879 O O . TYR A 1 111 ? -4.584 3.753 -2.357 1.00 92.69 111 TYR A O 1
ATOM 887 N N . GLY A 1 112 ? -3.619 2.148 -3.592 1.00 90.88 112 GLY A N 1
ATOM 888 C CA . GLY A 1 112 ? -2.251 2.586 -3.343 1.00 90.88 112 GLY A CA 1
ATOM 889 C C . GLY A 1 112 ? -1.211 1.690 -4.009 1.00 90.88 112 GLY A C 1
ATOM 890 O O . GLY A 1 112 ? -1.513 0.593 -4.466 1.00 90.88 112 GLY A O 1
ATOM 891 N N . TRP A 1 113 ? 0.028 2.181 -4.055 1.00 90.00 113 TRP A N 1
ATOM 892 C CA . TRP A 1 113 ? 1.158 1.531 -4.734 1.00 90.00 113 TRP A CA 1
ATOM 893 C C . TRP A 1 113 ? 1.812 0.399 -3.936 1.00 90.00 113 TRP A C 1
ATOM 895 O O . TRP A 1 113 ? 2.502 -0.443 -4.514 1.00 90.00 113 TRP A O 1
ATOM 905 N N . ALA A 1 114 ? 1.603 0.396 -2.613 1.00 92.69 114 ALA A N 1
ATOM 906 C CA . ALA A 1 114 ? 2.267 -0.495 -1.665 1.00 92.69 114 ALA A CA 1
ATOM 907 C C . ALA A 1 114 ? 3.792 -0.594 -1.925 1.00 92.69 114 ALA A C 1
ATOM 909 O O . ALA A 1 114 ? 4.403 0.293 -2.525 1.00 92.69 114 ALA A O 1
ATOM 910 N N . SER A 1 115 ? 4.407 -1.681 -1.466 1.00 91.75 115 SER A N 1
ATOM 911 C CA . SER A 1 115 ? 5.774 -2.056 -1.831 1.00 91.75 115 SER A CA 1
ATOM 912 C C . SER A 1 115 ? 5.747 -3.270 -2.756 1.00 91.75 115 SER A C 1
ATOM 914 O O . SER A 1 115 ? 4.840 -4.104 -2.673 1.00 91.75 115 SER A O 1
ATOM 916 N N . ALA A 1 116 ? 6.754 -3.388 -3.623 1.00 87.81 116 ALA A N 1
ATOM 917 C CA . ALA A 1 116 ? 6.931 -4.567 -4.463 1.00 87.81 116 ALA A CA 1
ATOM 918 C C . ALA A 1 116 ? 7.144 -5.826 -3.600 1.00 87.81 116 ALA A C 1
ATOM 920 O O . ALA A 1 116 ? 7.962 -5.836 -2.683 1.00 87.81 116 ALA A O 1
ATOM 921 N N . GLY A 1 117 ? 6.409 -6.897 -3.900 1.00 89.38 117 GLY A N 1
ATOM 922 C CA . GLY A 1 117 ? 6.534 -8.182 -3.213 1.00 89.38 117 GLY A CA 1
ATOM 923 C C . GLY A 1 117 ? 5.292 -9.042 -3.408 1.00 89.38 117 GLY A C 1
ATOM 924 O O . GLY A 1 117 ? 4.174 -8.560 -3.275 1.00 89.38 117 GLY A O 1
ATOM 925 N N . ARG A 1 118 ? 5.456 -10.330 -3.734 1.00 88.62 118 ARG A N 1
ATOM 926 C CA . ARG A 1 118 ? 4.307 -11.196 -4.059 1.00 88.62 118 ARG A CA 1
ATOM 927 C C . ARG A 1 118 ? 3.472 -11.565 -2.833 1.00 88.62 118 ARG A C 1
ATOM 929 O O . ARG A 1 118 ? 2.246 -11.602 -2.930 1.00 88.62 118 ARG A O 1
ATOM 936 N N . PHE A 1 119 ? 4.143 -11.858 -1.718 1.00 92.56 119 PHE A N 1
ATOM 937 C CA . PHE A 1 119 ? 3.505 -12.274 -0.470 1.00 92.56 119 PHE A CA 1
ATOM 938 C C . PHE A 1 119 ? 3.135 -11.070 0.403 1.00 92.56 119 PHE A C 1
ATOM 940 O O . PHE A 1 119 ? 1.970 -10.898 0.743 1.00 92.56 119 PHE A O 1
ATOM 947 N N . HIS A 1 120 ? 4.086 -10.177 0.692 1.00 94.62 120 HIS A N 1
ATOM 948 C CA . HIS A 1 120 ? 3.868 -8.995 1.540 1.00 94.62 120 HIS A CA 1
ATOM 949 C C . HIS A 1 120 ? 3.188 -7.812 0.818 1.00 94.62 120 HIS A C 1
ATOM 951 O O . HIS A 1 120 ? 3.335 -6.663 1.228 1.00 94.62 120 HIS A O 1
ATOM 957 N N . HIS A 1 121 ? 2.419 -8.071 -0.245 1.00 94.69 121 HIS A N 1
ATOM 958 C CA . HIS A 1 121 ? 1.623 -7.037 -0.905 1.00 94.69 121 HIS A CA 1
ATOM 959 C C . HIS A 1 121 ? 0.477 -6.587 0.014 1.00 94.69 121 HIS A C 1
ATOM 961 O O . HIS A 1 121 ? -0.493 -7.325 0.205 1.00 94.69 121 HIS A O 1
ATOM 967 N N . ALA A 1 122 ? 0.587 -5.380 0.579 1.00 94.25 122 ALA A N 1
ATOM 968 C CA . ALA A 1 122 ? -0.308 -4.878 1.626 1.00 94.25 122 ALA A CA 1
ATOM 969 C C . ALA A 1 122 ? -1.796 -4.950 1.241 1.00 94.25 122 ALA A C 1
ATOM 971 O O . ALA A 1 122 ? -2.605 -5.473 2.006 1.00 94.25 122 ALA A O 1
ATOM 972 N N . GLN A 1 123 ? -2.149 -4.509 0.028 1.00 94.81 123 GLN A N 1
ATOM 973 C CA . GLN A 1 123 ? -3.534 -4.543 -0.445 1.00 94.81 123 GLN A CA 1
ATOM 974 C C . GLN A 1 123 ? -4.051 -5.988 -0.561 1.00 94.81 123 GLN A C 1
ATOM 976 O O . GLN A 1 123 ? -5.149 -6.290 -0.104 1.00 94.81 123 GLN A O 1
ATOM 981 N N . SER A 1 124 ? -3.242 -6.926 -1.072 1.00 94.56 124 SER A N 1
ATOM 982 C CA . SER A 1 124 ? -3.643 -8.342 -1.144 1.00 94.56 124 SER A CA 1
ATOM 983 C C . SER A 1 124 ? -3.910 -8.936 0.240 1.00 94.56 124 SER A C 1
ATOM 985 O O . SER A 1 124 ? -4.871 -9.688 0.404 1.00 94.56 124 SER A O 1
ATOM 987 N N . GLN A 1 125 ? -3.080 -8.599 1.232 1.00 96.69 125 GLN A N 1
ATOM 988 C CA . GLN A 1 125 ? -3.246 -9.077 2.606 1.00 96.69 125 GLN A CA 1
ATOM 989 C C . GLN A 1 125 ? -4.498 -8.490 3.262 1.00 96.69 125 GLN A C 1
ATOM 991 O O . GLN A 1 125 ? -5.284 -9.235 3.846 1.00 96.69 125 GLN A O 1
ATOM 996 N N . LEU A 1 126 ? -4.750 -7.190 3.080 1.00 96.25 126 LEU A N 1
ATOM 997 C CA . LEU A 1 126 ? -5.976 -6.542 3.548 1.00 96.25 126 LEU A CA 1
ATOM 998 C C . LEU A 1 126 ? -7.223 -7.185 2.926 1.00 96.25 126 LEU A C 1
ATOM 1000 O O . LEU A 1 126 ? -8.167 -7.531 3.631 1.00 96.25 126 LEU A O 1
ATOM 1004 N N . HIS A 1 127 ? -7.215 -7.402 1.610 1.00 96.38 127 HIS A N 1
ATOM 1005 C CA . HIS A 1 127 ? -8.349 -7.989 0.897 1.00 96.38 127 HIS A CA 1
ATOM 1006 C C . HIS A 1 127 ? -8.590 -9.438 1.334 1.00 96.38 127 HIS A C 1
ATOM 1008 O O . HIS A 1 127 ? -9.741 -9.852 1.465 1.00 96.38 127 HIS A O 1
ATOM 1014 N N . ARG A 1 128 ? -7.523 -10.214 1.576 1.00 97.38 128 ARG A N 1
ATOM 1015 C CA . ARG A 1 128 ? -7.619 -11.571 2.130 1.00 97.38 128 ARG A CA 1
ATOM 1016 C C . ARG A 1 128 ? -8.238 -11.550 3.527 1.00 97.38 128 ARG A C 1
ATOM 1018 O O . ARG A 1 128 ? -9.154 -12.328 3.779 1.00 97.38 128 ARG A O 1
ATOM 1025 N N . PHE A 1 129 ? -7.767 -10.659 4.399 1.00 97.81 129 PHE A N 1
ATOM 1026 C CA . PHE A 1 129 ? -8.292 -10.498 5.754 1.00 97.81 129 PHE A CA 1
ATOM 1027 C C . PHE A 1 129 ? -9.787 -10.150 5.746 1.00 97.81 129 PHE A C 1
ATOM 1029 O O . PHE A 1 129 ? -10.584 -10.871 6.340 1.00 97.81 129 PHE A O 1
ATOM 1036 N N . LEU A 1 130 ? -10.190 -9.111 5.008 1.00 98.06 130 LEU A N 1
ATOM 1037 C CA . LEU A 1 130 ? -11.587 -8.669 4.968 1.00 98.06 130 LEU A CA 1
ATOM 1038 C C . LEU A 1 130 ? -12.516 -9.700 4.305 1.00 98.06 130 LEU A C 1
ATOM 1040 O O . LEU A 1 130 ? -13.643 -9.888 4.756 1.00 98.06 130 LEU A O 1
ATOM 1044 N N . LYS A 1 131 ? -12.048 -10.439 3.285 1.00 97.56 131 LYS A N 1
ATOM 1045 C CA . LYS A 1 131 ? -12.804 -11.582 2.735 1.00 97.56 131 LYS A CA 1
ATOM 1046 C C . LYS A 1 131 ? -13.026 -12.670 3.785 1.00 97.56 131 LYS A C 1
ATOM 1048 O O . LYS A 1 131 ? -14.142 -13.160 3.904 1.00 97.56 131 LYS A O 1
ATOM 1053 N N . GLY A 1 132 ? -12.000 -13.002 4.571 1.00 98.00 132 GLY A N 1
ATOM 1054 C CA . GLY A 1 132 ? -12.125 -13.936 5.69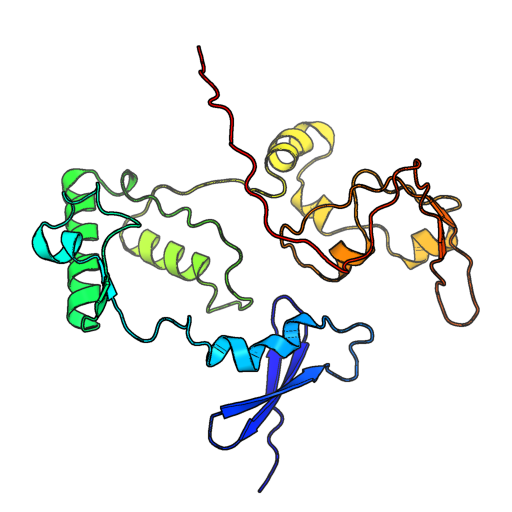6 1.00 98.00 132 GLY A CA 1
ATOM 1055 C C . GLY A 1 132 ? -13.045 -13.427 6.812 1.00 98.00 132 GLY A C 1
ATOM 1056 O O . GLY A 1 132 ? -13.663 -14.223 7.509 1.00 98.00 132 GLY A O 1
ATOM 1057 N N . PHE A 1 133 ? -13.187 -12.108 6.951 1.00 97.75 133 PHE A N 1
ATOM 1058 C CA . PHE A 1 133 ? -14.080 -11.481 7.926 1.00 97.75 133 PHE A CA 1
ATOM 1059 C C . PHE A 1 133 ? -15.558 -11.426 7.482 1.00 97.75 133 PHE A C 1
ATOM 1061 O O . PHE A 1 133 ? -16.433 -11.098 8.288 1.00 97.75 133 PHE A O 1
ATOM 1068 N N . GLY A 1 134 ? -15.870 -11.812 6.241 1.00 97.12 134 GLY A N 1
ATOM 1069 C CA . GLY A 1 134 ? -17.237 -11.869 5.706 1.00 97.12 134 GLY A CA 1
ATOM 1070 C C . GLY A 1 134 ? -17.503 -10.951 4.512 1.00 97.12 134 GLY A C 1
ATOM 1071 O O . GLY A 1 134 ? -18.650 -10.840 4.093 1.00 97.12 134 GLY A O 1
ATOM 1072 N N . GLY A 1 135 ? -16.470 -10.318 3.951 1.00 97.62 135 GLY A N 1
ATOM 1073 C CA . GLY A 1 135 ? -16.592 -9.421 2.801 1.00 97.62 135 GLY A CA 1
ATOM 1074 C C . GLY A 1 135 ? -16.444 -7.948 3.175 1.00 97.62 135 GLY A C 1
ATOM 1075 O O . GLY A 1 135 ? -16.197 -7.607 4.329 1.00 97.62 135 GLY A O 1
ATOM 1076 N N . TYR A 1 136 ? -16.515 -7.083 2.164 1.00 98.19 136 TYR A N 1
ATOM 1077 C CA . TYR A 1 136 ? -16.382 -5.628 2.280 1.00 98.19 136 TYR A CA 1
ATOM 1078 C C . TYR A 1 136 ? -16.805 -4.958 0.964 1.00 98.19 136 TYR A C 1
ATOM 1080 O O . TYR A 1 136 ? -16.831 -5.604 -0.088 1.00 98.19 136 TYR A O 1
ATOM 1088 N N . THR A 1 137 ? -17.050 -3.649 0.996 1.00 98.12 137 THR A N 1
ATOM 1089 C CA . THR A 1 137 ? -17.247 -2.829 -0.207 1.00 98.12 137 THR A CA 1
ATOM 1090 C C . THR A 1 137 ? -15.906 -2.505 -0.859 1.00 98.12 137 THR A C 1
ATOM 1092 O O . THR A 1 137 ? -15.073 -1.779 -0.303 1.00 98.12 137 THR A O 1
ATOM 1095 N N . ALA A 1 13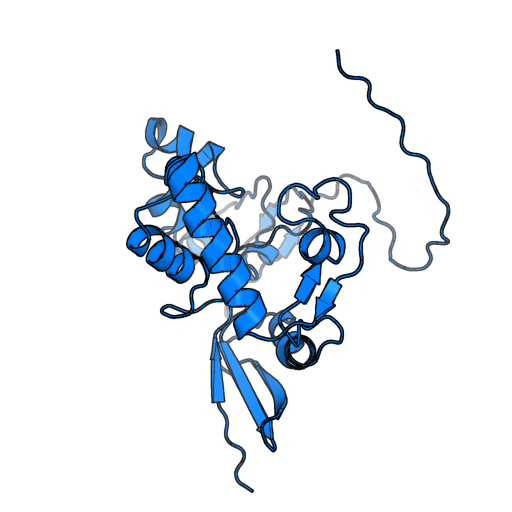8 ? -15.686 -3.062 -2.049 1.00 95.56 138 ALA A N 1
ATOM 1096 C CA . ALA A 1 138 ? -14.488 -2.845 -2.853 1.00 95.56 138 ALA A CA 1
ATOM 1097 C C . ALA A 1 138 ? -14.608 -1.603 -3.754 1.00 95.56 138 ALA A C 1
ATOM 1099 O O . ALA A 1 138 ? -15.695 -1.075 -3.980 1.00 95.56 138 ALA A O 1
ATOM 1100 N N . SER A 1 139 ? -13.480 -1.159 -4.305 1.00 93.12 139 SER A N 1
ATOM 1101 C CA . SER A 1 139 ? -13.430 -0.171 -5.385 1.00 93.12 139 SER A CA 1
ATOM 1102 C C . SER A 1 139 ? -12.975 -0.819 -6.693 1.00 93.12 139 SER A C 1
ATOM 1104 O O . SER A 1 139 ? -12.385 -1.900 -6.704 1.00 93.12 139 SER A O 1
ATOM 1106 N N . THR A 1 140 ? -13.264 -0.152 -7.811 1.00 91.06 140 THR A N 1
ATOM 1107 C CA . THR A 1 140 ? -12.799 -0.547 -9.148 1.00 91.06 140 THR A CA 1
ATOM 1108 C C . THR A 1 140 ? -12.062 0.613 -9.810 1.00 91.06 140 THR A C 1
ATOM 1110 O O . THR A 1 140 ? -12.189 1.760 -9.376 1.00 91.06 140 THR A O 1
ATOM 1113 N N . ASN A 1 141 ? -11.341 0.312 -10.891 1.00 89.31 141 ASN A N 1
ATOM 1114 C CA . ASN A 1 141 ? -10.516 1.239 -11.667 1.00 89.31 141 ASN A CA 1
ATOM 1115 C C . ASN A 1 141 ? -9.281 1.771 -10.913 1.00 89.31 141 ASN A C 1
ATOM 1117 O O . ASN A 1 141 ? -8.963 1.370 -9.792 1.00 89.31 141 ASN A O 1
ATOM 1121 N N . THR A 1 142 ? -8.565 2.684 -11.572 1.00 88.19 142 THR A N 1
ATOM 1122 C CA . THR A 1 142 ? -7.332 3.304 -11.089 1.00 88.19 142 THR A CA 1
ATOM 1123 C C . THR A 1 142 ? -7.347 4.815 -11.301 1.00 88.19 142 THR A C 1
ATOM 1125 O O . THR A 1 142 ? -8.004 5.320 -12.210 1.00 88.19 142 THR A O 1
ATOM 1128 N N . TYR A 1 143 ? -6.560 5.556 -10.519 1.00 91.06 143 TYR A N 1
ATOM 1129 C CA . TYR A 1 143 ? -6.346 6.989 -10.774 1.00 91.06 143 TYR A CA 1
ATOM 1130 C C . TYR A 1 143 ? -5.534 7.258 -12.051 1.00 91.06 143 TYR A C 1
ATOM 1132 O O . TYR A 1 143 ? -5.478 8.393 -12.516 1.00 91.06 143 TYR A O 1
ATOM 1140 N N . SER A 1 144 ? -4.890 6.234 -12.615 1.00 86.38 144 SER A N 1
ATOM 1141 C CA . SER A 1 144 ? -4.008 6.369 -13.774 1.00 86.38 144 SER A CA 1
ATOM 1142 C C . SER A 1 144 ? -4.751 6.241 -15.103 1.00 86.38 144 SER A C 1
ATOM 1144 O O . SER A 1 144 ? -4.470 7.000 -16.027 1.00 86.38 144 SER A O 1
ATOM 1146 N N . SER A 1 145 ? -5.689 5.296 -15.218 1.00 88.50 145 SER A N 1
ATOM 1147 C CA . SER A 1 145 ? -6.281 4.922 -16.511 1.00 88.50 145 SER A CA 1
ATOM 1148 C C . SER A 1 145 ? -7.790 4.671 -16.491 1.00 88.50 145 SER A C 1
ATOM 1150 O O . SER A 1 145 ? -8.306 4.122 -17.459 1.00 88.50 145 SER A O 1
ATOM 1152 N N . ALA A 1 146 ? -8.529 5.119 -15.465 1.00 91.62 146 ALA A N 1
ATOM 1153 C CA . ALA A 1 146 ? -9.967 4.840 -15.323 1.00 91.62 146 ALA A CA 1
ATOM 1154 C C . ALA A 1 146 ? -10.805 5.103 -16.587 1.00 91.62 146 ALA A C 1
ATOM 1156 O O . ALA A 1 146 ? -11.577 4.240 -16.994 1.00 91.62 146 ALA A O 1
ATOM 1157 N N . ALA A 1 147 ? -10.655 6.265 -17.232 1.00 92.56 147 ALA A N 1
ATOM 1158 C CA . ALA A 1 147 ? -11.421 6.574 -18.443 1.00 92.56 147 ALA A CA 1
ATOM 1159 C C . ALA A 1 147 ? -11.079 5.613 -19.596 1.00 92.56 147 ALA A C 1
ATOM 1161 O O . ALA A 1 147 ? -11.976 5.106 -20.267 1.00 92.56 147 ALA A O 1
ATOM 1162 N N . GLY A 1 148 ? -9.788 5.314 -19.779 1.00 90.12 148 GLY A N 1
ATOM 1163 C CA . GLY A 1 148 ? -9.298 4.369 -20.785 1.00 90.12 148 GLY A CA 1
ATOM 1164 C C . GLY A 1 148 ? -9.797 2.944 -20.546 1.00 90.12 148 GLY A C 1
ATOM 1165 O O . GLY A 1 148 ? -10.255 2.293 -21.480 1.00 90.12 148 GLY A O 1
ATOM 1166 N N . GLU A 1 149 ? -9.778 2.486 -19.291 1.00 90.00 149 GLU A N 1
ATOM 1167 C CA . GLU A 1 149 ? -10.275 1.164 -18.881 1.00 90.00 149 GLU A CA 1
ATOM 1168 C C . GLU A 1 149 ? -11.765 0.975 -19.191 1.00 90.00 149 GLU A C 1
ATOM 1170 O O . GLU A 1 149 ? -12.198 -0.154 -19.414 1.00 90.00 149 GLU A O 1
ATOM 1175 N N . ARG A 1 150 ? -12.542 2.066 -19.231 1.00 92.88 150 ARG A N 1
ATOM 1176 C CA . ARG A 1 150 ? -13.974 2.033 -19.548 1.00 92.88 150 ARG A CA 1
ATOM 1177 C C . ARG A 1 150 ? -14.268 2.152 -21.035 1.00 92.88 150 ARG A C 1
ATOM 1179 O O . ARG A 1 150 ? -15.119 1.421 -21.517 1.00 92.88 150 ARG A O 1
ATOM 1186 N N . ILE A 1 151 ? -13.587 3.037 -21.762 1.00 94.69 151 ILE A N 1
ATOM 1187 C CA . ILE A 1 151 ? -13.924 3.294 -23.171 1.00 94.69 151 ILE A CA 1
ATOM 1188 C C . ILE A 1 151 ? -13.287 2.294 -24.144 1.00 94.69 151 ILE A C 1
ATOM 1190 O O . ILE A 1 151 ? -13.929 1.877 -25.104 1.00 94.69 151 ILE A O 1
ATOM 1194 N N . LEU A 1 152 ? -12.036 1.879 -23.914 1.00 92.88 152 LEU A N 1
ATOM 1195 C CA . LEU A 1 152 ? -11.278 1.089 -24.892 1.00 92.88 152 LEU A CA 1
ATOM 1196 C C . LEU A 1 152 ? -11.852 -0.302 -25.194 1.00 92.88 152 LEU A C 1
ATOM 1198 O O . LEU A 1 152 ? -11.800 -0.681 -26.368 1.00 92.88 152 LEU A O 1
ATOM 1202 N N . PRO A 1 153 ? -12.459 -1.036 -24.236 1.00 93.75 153 PRO A N 1
ATOM 1203 C CA . PRO A 1 153 ? -13.129 -2.300 -24.538 1.00 93.75 153 PRO A CA 1
ATOM 1204 C C . PRO A 1 153 ? -14.205 -2.200 -25.626 1.00 93.75 153 PRO A C 1
ATOM 1206 O O . PRO A 1 153 ? -14.451 -3.185 -26.312 1.00 93.75 153 PRO A O 1
ATOM 1209 N N . HIS A 1 154 ? -14.803 -1.020 -25.816 1.00 94.56 154 HIS A N 1
ATOM 1210 C CA . HIS A 1 154 ? -15.833 -0.775 -26.828 1.00 94.56 154 HIS A CA 1
ATOM 1211 C C . HIS A 1 154 ? -15.278 -0.324 -28.189 1.00 94.56 154 HIS A C 1
ATOM 1213 O O . HIS A 1 154 ? -16.048 -0.192 -29.134 1.00 94.56 154 HIS A O 1
ATOM 1219 N N . ILE A 1 155 ? -13.970 -0.058 -28.293 1.00 95.31 155 ILE A N 1
ATOM 1220 C CA . ILE A 1 155 ? -13.335 0.462 -29.517 1.00 95.31 155 ILE A CA 1
ATOM 1221 C C . ILE A 1 155 ? -12.281 -0.511 -30.047 1.00 95.31 155 ILE A C 1
ATOM 1223 O O . ILE A 1 155 ? -12.308 -0.876 -31.216 1.00 95.31 155 ILE A O 1
ATOM 1227 N N . LEU A 1 156 ? -11.329 -0.902 -29.195 1.00 91.69 156 LEU A N 1
ATOM 1228 C CA . LEU A 1 156 ? -10.144 -1.683 -29.579 1.00 91.69 156 LEU A CA 1
ATOM 1229 C C . LEU A 1 156 ? -10.027 -3.008 -28.818 1.00 91.69 156 LEU A C 1
ATOM 1231 O O . LEU A 1 156 ? -9.326 -3.910 -29.264 1.00 91.69 156 LEU A O 1
ATOM 1235 N N . GLY A 1 157 ? -10.682 -3.115 -27.662 1.00 90.44 157 GLY A N 1
ATOM 1236 C CA . GLY A 1 157 ? -10.590 -4.262 -26.768 1.00 90.44 157 GLY A CA 1
ATOM 1237 C C . GLY A 1 157 ? -9.995 -3.912 -25.399 1.00 90.44 157 GLY A C 1
ATOM 1238 O O . GLY A 1 157 ? -9.791 -2.739 -25.070 1.00 90.44 157 GLY A O 1
ATOM 1239 N N . PRO A 1 158 ? -9.763 -4.923 -24.547 1.00 88.06 158 PRO A N 1
ATOM 1240 C CA . PRO A 1 158 ? -9.336 -4.712 -23.169 1.00 88.06 158 PRO A CA 1
ATOM 1241 C C . PRO A 1 158 ? -8.009 -3.951 -23.067 1.00 88.06 158 PRO A C 1
ATOM 1243 O O . PRO A 1 158 ? -7.066 -4.210 -23.811 1.00 88.06 158 PRO A O 1
ATOM 1246 N N . LEU A 1 159 ? -7.896 -3.060 -22.077 1.00 84.25 159 LEU A N 1
ATOM 1247 C CA . LEU A 1 159 ? -6.695 -2.239 -21.894 1.00 84.25 159 LEU A CA 1
ATOM 1248 C C . LEU A 1 159 ? -5.474 -3.032 -21.392 1.00 84.25 159 LEU A C 1
ATOM 1250 O O . LEU A 1 159 ? -4.335 -2.678 -21.686 1.00 84.25 159 LEU A O 1
ATOM 1254 N N . SER A 1 160 ? -5.680 -4.123 -20.646 1.00 82.56 160 SER A N 1
ATOM 1255 C CA . SER A 1 160 ? -4.560 -4.853 -20.035 1.00 82.56 160 SER A CA 1
ATOM 1256 C C . SER A 1 160 ? -3.575 -5.463 -21.050 1.00 82.56 160 SER A C 1
ATOM 1258 O O . SER A 1 160 ? -2.376 -5.328 -20.806 1.00 82.56 160 SER A O 1
ATOM 1260 N N . PRO A 1 161 ? -4.003 -6.119 -22.147 1.00 83.00 161 PRO A N 1
ATOM 1261 C CA . PRO A 1 161 ? -3.097 -6.533 -23.220 1.00 83.00 161 PRO A CA 1
ATOM 1262 C C . PRO A 1 161 ? -2.368 -5.352 -23.870 1.00 83.00 161 PRO A C 1
ATOM 1264 O O . PRO A 1 161 ? -1.150 -5.407 -24.032 1.00 83.00 161 PRO A O 1
ATOM 1267 N N . LEU A 1 162 ? -3.088 -4.256 -24.141 1.00 81.62 162 LEU A N 1
ATOM 1268 C CA . LEU A 1 162 ? -2.545 -3.048 -24.777 1.00 81.62 162 LEU A CA 1
ATOM 1269 C C . LEU A 1 162 ? -1.437 -2.377 -23.947 1.00 81.62 162 LEU A C 1
ATOM 1271 O O . LEU A 1 162 ? -0.524 -1.784 -24.508 1.00 81.62 162 LEU A O 1
ATOM 1275 N N . HIS A 1 163 ? -1.493 -2.481 -22.616 1.00 80.06 163 HIS A N 1
ATOM 1276 C CA . HIS A 1 163 ? -0.445 -1.979 -21.716 1.00 80.06 163 HIS A CA 1
ATOM 1277 C C . HIS A 1 163 ? 0.781 -2.894 -21.594 1.00 80.06 163 HIS A C 1
ATOM 1279 O O . HIS A 1 163 ? 1.821 -2.456 -21.110 1.00 80.06 163 HIS A O 1
ATOM 1285 N N . ARG A 1 164 ? 0.660 -4.183 -21.927 1.00 78.25 164 ARG A N 1
ATOM 1286 C CA . ARG A 1 164 ? 1.747 -5.162 -21.739 1.00 78.25 164 ARG A CA 1
ATOM 1287 C C . ARG A 1 164 ? 2.522 -5.432 -23.017 1.00 78.25 164 ARG A C 1
ATOM 1289 O O . ARG A 1 164 ? 3.652 -5.905 -22.950 1.00 78.25 164 ARG A O 1
ATOM 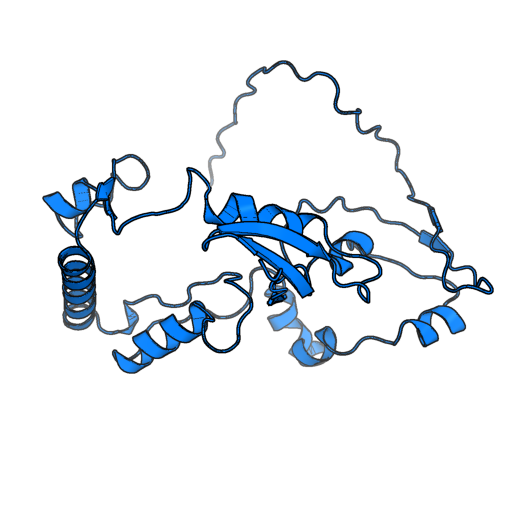1296 N N . GLN A 1 165 ? 1.904 -5.179 -24.162 1.00 81.19 165 GLN A N 1
ATOM 1297 C CA . GLN A 1 165 ? 2.445 -5.512 -25.466 1.00 81.19 165 GLN A CA 1
ATOM 1298 C C . GLN A 1 165 ? 2.637 -4.228 -26.260 1.00 81.19 165 GLN A C 1
ATOM 1300 O O . GLN A 1 165 ? 1.682 -3.578 -26.674 1.00 81.19 165 GLN A O 1
ATOM 1305 N N . HIS A 1 166 ? 3.898 -3.871 -26.466 1.00 84.25 166 HIS A N 1
ATOM 1306 C CA . HIS A 1 166 ? 4.295 -2.758 -27.311 1.00 84.25 166 HIS A CA 1
ATOM 1307 C C . HIS A 1 166 ? 5.217 -3.277 -28.408 1.00 84.25 166 HIS A C 1
ATOM 1309 O O . HIS A 1 166 ? 5.964 -4.235 -28.195 1.00 84.25 166 HIS A O 1
ATOM 1315 N N . THR A 1 167 ? 5.185 -2.629 -29.571 1.00 87.88 167 THR A N 1
ATOM 1316 C CA . THR A 1 167 ? 6.143 -2.890 -30.646 1.00 87.88 167 THR A CA 1
ATOM 1317 C C . THR A 1 167 ? 7.565 -2.770 -30.105 1.00 87.88 167 THR A C 1
ATOM 1319 O O . THR A 1 167 ? 7.901 -1.791 -29.433 1.00 87.88 167 THR A O 1
ATOM 1322 N N . HIS A 1 168 ? 8.394 -3.777 -30.375 1.00 84.25 168 HIS A N 1
ATOM 1323 C CA . HIS A 1 168 ? 9.742 -3.843 -29.830 1.00 84.25 168 HIS A CA 1
ATOM 1324 C C . HIS A 1 168 ? 10.597 -2.656 -30.304 1.00 84.25 168 HIS A C 1
ATOM 1326 O O . HIS A 1 168 ? 10.463 -2.184 -31.435 1.00 84.25 168 HIS A O 1
ATOM 1332 N N . PHE A 1 169 ? 11.510 -2.177 -29.452 1.00 85.12 169 PHE A N 1
ATOM 1333 C CA . PHE A 1 169 ? 12.347 -1.019 -29.782 1.00 85.12 169 PHE A CA 1
ATOM 1334 C C . PHE A 1 169 ? 13.234 -1.248 -31.014 1.00 85.12 169 PHE A C 1
ATOM 1336 O O . PHE A 1 169 ? 13.517 -0.278 -31.713 1.00 85.12 169 PHE A O 1
ATOM 1343 N N . SER A 1 170 ? 13.648 -2.492 -31.303 1.00 84.62 170 SER A N 1
ATOM 1344 C CA . SER A 1 170 ? 14.404 -2.807 -32.530 1.00 84.62 170 SER A CA 1
ATOM 1345 C C . SER A 1 170 ? 13.597 -2.499 -33.787 1.00 84.62 170 SER A C 1
ATOM 1347 O O . SER A 1 170 ? 14.118 -1.859 -34.694 1.00 84.62 170 SER A O 1
ATOM 1349 N N . GLU A 1 171 ? 12.320 -2.884 -33.803 1.00 88.44 171 GLU A N 1
ATOM 1350 C CA . GLU A 1 171 ? 11.422 -2.640 -34.929 1.00 88.44 171 GLU A CA 1
ATOM 1351 C C . GLU A 1 171 ? 11.207 -1.144 -35.107 1.00 88.44 171 GLU A C 1
ATOM 1353 O O . GLU A 1 171 ? 11.423 -0.603 -36.189 1.00 88.44 171 GLU A O 1
ATOM 1358 N N . LEU A 1 172 ? 10.886 -0.440 -34.014 1.00 85.25 172 LEU A N 1
ATOM 1359 C CA . LEU A 1 172 ? 10.725 1.012 -34.045 1.00 85.25 172 LEU A CA 1
ATOM 1360 C C . LEU A 1 172 ? 11.984 1.705 -34.582 1.00 85.25 172 LEU A C 1
ATOM 1362 O O . LEU A 1 172 ? 11.869 2.595 -35.421 1.00 85.25 172 LEU A O 1
ATOM 1366 N N . ALA A 1 173 ? 13.173 1.287 -34.145 1.00 82.44 173 ALA A N 1
ATOM 1367 C CA . ALA A 1 173 ? 14.442 1.847 -34.600 1.00 82.44 173 ALA A CA 1
ATOM 1368 C C . ALA A 1 173 ? 14.766 1.533 -36.070 1.00 82.44 173 ALA A C 1
ATOM 1370 O O . ALA A 1 173 ? 15.416 2.349 -36.722 1.00 82.44 173 ALA A O 1
ATOM 1371 N N . GLY A 1 174 ? 14.335 0.374 -36.576 1.00 85.62 174 GLY A N 1
ATOM 1372 C CA . GLY A 1 174 ? 14.592 -0.065 -37.947 1.00 85.62 174 GLY A CA 1
ATOM 1373 C C . GLY A 1 174 ? 13.686 0.589 -38.990 1.00 85.62 174 GLY A C 1
ATOM 1374 O O . GLY A 1 174 ? 14.148 0.855 -40.097 1.00 85.62 174 GLY A O 1
ATOM 1375 N N . VAL A 1 175 ? 12.421 0.873 -38.649 1.00 87.06 175 VAL A N 1
ATOM 1376 C CA . VAL A 1 175 ? 11.408 1.289 -39.646 1.00 87.06 175 VAL A CA 1
ATOM 1377 C C . VAL A 1 175 ? 10.810 2.677 -39.415 1.00 87.06 175 VAL A C 1
ATOM 1379 O O . VAL A 1 175 ? 10.211 3.248 -40.327 1.00 87.06 175 VAL A O 1
ATOM 1382 N N . SER A 1 176 ? 10.938 3.253 -38.215 1.00 82.00 176 SER A N 1
ATOM 1383 C CA . SER A 1 176 ? 10.253 4.514 -37.904 1.00 82.00 176 SER A CA 1
ATOM 1384 C C . SER A 1 176 ? 11.055 5.718 -38.387 1.00 82.00 176 SER A C 1
ATOM 1386 O O . SER A 1 176 ? 12.089 6.065 -37.818 1.00 82.00 176 SER A O 1
ATOM 1388 N N . ALA A 1 177 ? 10.528 6.432 -39.382 1.00 82.25 177 ALA A N 1
ATOM 1389 C CA . ALA A 1 177 ? 11.080 7.722 -39.802 1.00 82.25 177 ALA A CA 1
ATOM 1390 C C . ALA A 1 177 ? 10.773 8.851 -38.795 1.00 82.25 177 ALA A C 1
ATOM 1392 O O . ALA A 1 177 ? 11.510 9.836 -38.709 1.00 82.25 177 ALA A O 1
ATOM 1393 N N . VAL A 1 178 ? 9.674 8.720 -38.038 1.00 82.56 178 VAL A N 1
ATOM 1394 C CA . VAL A 1 178 ? 9.155 9.747 -37.127 1.00 82.56 178 VAL A CA 1
ATOM 1395 C C . VAL A 1 178 ? 8.525 9.107 -35.886 1.00 82.56 178 VAL A C 1
ATOM 1397 O O . VAL A 1 178 ? 7.608 8.300 -36.004 1.00 82.56 178 VAL A O 1
ATOM 1400 N N . CYS A 1 179 ? 8.947 9.542 -34.694 1.00 79.06 179 CYS A N 1
ATOM 1401 C CA . CYS A 1 179 ? 8.322 9.174 -33.418 1.00 79.06 179 CYS A CA 1
ATOM 1402 C C . CYS A 1 179 ? 7.645 10.395 -32.781 1.00 79.06 179 CYS A C 1
ATOM 1404 O O . CYS A 1 179 ? 8.318 11.356 -32.394 1.00 79.06 179 CYS A O 1
ATOM 1406 N N . ARG A 1 180 ? 6.314 10.356 -32.639 1.00 79.19 180 ARG A N 1
ATOM 1407 C CA . ARG A 1 180 ? 5.530 11.428 -32.009 1.00 79.19 180 ARG A CA 1
ATOM 1408 C C . ARG A 1 180 ? 5.069 11.023 -30.613 1.00 79.19 180 ARG A C 1
ATOM 1410 O O . ARG A 1 180 ? 4.319 10.067 -30.462 1.00 79.19 180 ARG A O 1
ATOM 1417 N N . HIS A 1 181 ? 5.419 11.830 -29.617 1.00 79.38 181 HIS A N 1
ATOM 1418 C CA . HIS A 1 181 ? 4.912 11.696 -28.251 1.00 79.38 181 HIS A CA 1
ATOM 1419 C C . HIS A 1 181 ? 3.778 12.704 -28.030 1.00 79.38 181 HIS A C 1
ATOM 1421 O O . HIS A 1 181 ? 3.937 13.892 -28.318 1.00 79.38 181 HIS A O 1
ATOM 1427 N N . ARG A 1 182 ? 2.615 12.250 -27.546 1.00 78.88 182 ARG A N 1
ATOM 1428 C CA . ARG A 1 182 ? 1.482 13.125 -27.201 1.00 78.88 182 ARG A CA 1
ATOM 1429 C C . ARG A 1 182 ? 1.187 13.001 -25.712 1.00 78.88 182 ARG A C 1
ATOM 1431 O O . ARG A 1 182 ? 0.698 11.968 -25.276 1.00 78.88 182 ARG A O 1
ATOM 1438 N N . ARG A 1 183 ? 1.440 14.080 -24.962 1.00 76.75 183 ARG A N 1
ATOM 1439 C CA . ARG A 1 183 ? 1.260 14.137 -23.497 1.00 76.75 183 ARG A CA 1
ATOM 1440 C C . ARG A 1 183 ? 2.023 13.015 -22.768 1.00 76.75 183 ARG A C 1
ATOM 1442 O O . ARG A 1 183 ? 1.506 12.416 -21.834 1.00 76.75 183 ARG A O 1
ATOM 1449 N N . THR A 1 184 ? 3.250 12.730 -23.207 1.00 74.25 184 THR A N 1
ATOM 1450 C CA . THR A 1 184 ? 4.093 11.661 -22.646 1.00 74.25 184 THR A CA 1
ATOM 1451 C C . THR A 1 184 ? 5.497 12.182 -22.370 1.00 74.25 184 THR A C 1
ATOM 1453 O O . THR A 1 184 ? 6.118 12.762 -23.258 1.00 74.25 184 THR A O 1
ATOM 1456 N N . ALA A 1 185 ? 6.022 11.913 -21.173 1.00 66.31 185 ALA A N 1
ATOM 1457 C CA . ALA A 1 185 ? 7.415 12.162 -20.805 1.00 66.31 185 ALA A CA 1
ATOM 1458 C C . ALA A 1 185 ? 8.191 10.831 -20.777 1.00 66.31 185 ALA A C 1
ATOM 1460 O O . ALA A 1 185 ? 8.422 10.245 -19.721 1.00 66.31 185 ALA A O 1
ATOM 1461 N N . ALA A 1 186 ? 8.575 10.326 -21.954 1.00 59.88 186 ALA A N 1
ATOM 1462 C CA . ALA A 1 186 ? 9.089 8.958 -22.119 1.00 59.88 186 ALA A CA 1
ATOM 1463 C C . ALA A 1 186 ? 10.328 8.631 -21.255 1.00 59.88 186 ALA A C 1
ATOM 1465 O O . ALA A 1 186 ? 10.406 7.543 -20.691 1.00 59.88 186 ALA A O 1
ATOM 1466 N N . ALA A 1 187 ? 11.255 9.582 -21.085 1.00 55.72 187 ALA A N 1
ATOM 1467 C CA . ALA A 1 187 ? 12.452 9.406 -20.252 1.00 55.72 187 ALA A CA 1
ATOM 1468 C C . ALA A 1 187 ? 12.139 9.258 -18.751 1.00 55.72 187 ALA A C 1
ATOM 1470 O O . ALA A 1 187 ? 12.918 8.666 -18.012 1.00 55.72 187 ALA A O 1
ATOM 1471 N N . GLN A 1 188 ? 10.994 9.772 -18.297 1.00 51.38 188 GLN A N 1
ATOM 1472 C CA . GLN A 1 188 ? 10.547 9.662 -16.908 1.00 51.38 188 GLN A CA 1
ATOM 1473 C C . GLN A 1 188 ? 9.667 8.419 -16.703 1.00 51.38 188 GLN A C 1
ATOM 1475 O O . GLN A 1 188 ? 9.722 7.795 -15.643 1.00 51.38 188 GLN A O 1
ATOM 1480 N N . CYS A 1 189 ? 8.932 7.999 -17.741 1.00 45.22 189 CYS A N 1
ATOM 1481 C CA . CYS A 1 189 ? 8.160 6.754 -17.752 1.00 45.22 189 CYS A CA 1
ATOM 1482 C C . CYS A 1 189 ? 9.041 5.496 -17.655 1.00 45.22 189 CYS A C 1
ATOM 1484 O O . CYS A 1 189 ? 8.627 4.526 -17.036 1.00 45.22 189 CYS A O 1
ATOM 1486 N N . GLN A 1 190 ? 10.260 5.501 -18.211 1.00 39.53 190 GLN A N 1
ATOM 1487 C CA . GLN A 1 190 ? 11.186 4.359 -18.086 1.00 39.53 190 GLN A CA 1
ATOM 1488 C C . GLN A 1 190 ? 11.703 4.163 -16.652 1.00 39.53 190 GLN A C 1
ATOM 1490 O O . GLN A 1 190 ? 11.984 3.041 -16.243 1.00 39.53 190 GLN A O 1
ATOM 1495 N N . SER A 1 191 ? 11.783 5.246 -15.877 1.00 32.59 191 SER A N 1
ATOM 1496 C CA . SER A 1 191 ? 12.250 5.247 -14.486 1.00 32.59 191 SER A CA 1
ATOM 1497 C C . SER A 1 191 ? 11.133 4.984 -13.475 1.00 32.59 191 SER A C 1
ATOM 1499 O O . SER A 1 191 ? 11.405 4.851 -12.283 1.00 32.59 191 SER A O 1
ATOM 1501 N N . THR A 1 192 ? 9.875 4.958 -13.929 1.00 33.44 192 THR A N 1
ATOM 1502 C CA . THR A 1 192 ? 8.706 4.822 -13.066 1.00 33.44 192 THR A CA 1
ATOM 1503 C C . THR A 1 192 ? 7.743 3.761 -13.589 1.00 33.44 192 THR A C 1
ATOM 1505 O O . THR A 1 192 ? 6.871 4.030 -14.411 1.00 33.44 192 THR A O 1
ATOM 1508 N N . ALA A 1 193 ? 7.811 2.555 -13.015 1.00 32.50 193 ALA A N 1
ATOM 1509 C CA . ALA A 1 193 ? 6.563 1.856 -12.736 1.00 32.50 193 ALA A CA 1
ATOM 1510 C C . ALA A 1 193 ? 5.794 2.795 -11.787 1.00 32.50 193 ALA A C 1
ATOM 1512 O O . ALA A 1 193 ? 6.231 3.043 -10.671 1.00 32.50 193 ALA A O 1
ATOM 1513 N N . ALA A 1 194 ? 4.791 3.449 -12.366 1.00 36.78 194 ALA A N 1
ATOM 1514 C CA . ALA A 1 194 ? 4.183 4.733 -12.032 1.00 36.78 194 ALA A CA 1
ATOM 1515 C C . ALA A 1 194 ? 4.367 5.410 -10.644 1.00 36.78 194 ALA A C 1
ATOM 1517 O O . ALA A 1 194 ? 4.176 4.882 -9.559 1.00 36.78 194 ALA A O 1
ATOM 1518 N N . ALA A 1 195 ? 4.600 6.718 -10.714 1.00 26.88 195 ALA A N 1
ATOM 1519 C CA . ALA A 1 195 ? 4.236 7.681 -9.680 1.00 26.88 195 ALA A CA 1
ATOM 1520 C C . ALA A 1 195 ? 3.731 8.955 -10.382 1.00 26.88 195 ALA A C 1
ATOM 1522 O O . ALA A 1 195 ? 4.196 9.249 -11.489 1.00 26.88 195 ALA A O 1
ATOM 1523 N N . PRO A 1 196 ? 2.803 9.732 -9.791 1.00 32.03 196 PRO A N 1
ATOM 1524 C CA . PRO A 1 196 ? 2.437 11.026 -10.337 1.00 32.03 196 PRO A CA 1
ATOM 1525 C C . PRO A 1 196 ? 3.535 12.016 -9.946 1.00 32.03 196 PRO A C 1
ATOM 1527 O O . PRO A 1 196 ? 3.547 12.553 -8.843 1.00 32.03 196 PRO A O 1
ATOM 1530 N N . MET A 1 197 ? 4.489 12.241 -10.842 1.00 25.53 197 MET A N 1
ATOM 1531 C CA . MET A 1 197 ? 5.316 13.441 -10.797 1.00 25.53 197 MET A CA 1
ATOM 1532 C C . MET A 1 197 ? 4.823 14.407 -11.865 1.00 25.53 197 MET A C 1
ATOM 1534 O O . MET A 1 197 ? 4.464 13.991 -12.966 1.00 25.53 197 MET A O 1
ATOM 1538 N N . THR A 1 198 ? 4.782 15.686 -11.495 1.00 26.62 198 THR A N 1
ATOM 1539 C CA . THR A 1 198 ? 4.385 16.834 -12.310 1.00 26.62 198 THR A CA 1
ATOM 1540 C C . THR A 1 198 ? 4.794 16.648 -13.769 1.00 26.62 198 THR A C 1
ATOM 1542 O O . THR A 1 198 ? 5.976 16.655 -14.109 1.00 26.62 198 THR A O 1
ATOM 1545 N N . ILE A 1 199 ? 3.795 16.443 -14.628 1.00 29.69 199 ILE A N 1
ATOM 1546 C CA . ILE A 1 199 ? 3.989 16.244 -16.060 1.00 29.69 199 ILE A CA 1
ATOM 1547 C C . ILE A 1 1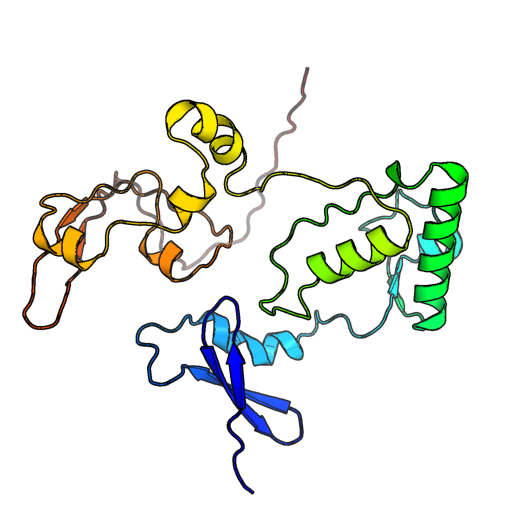99 ? 4.425 17.588 -16.641 1.00 29.69 199 ILE A C 1
ATOM 1549 O O . ILE A 1 199 ? 3.605 18.485 -16.822 1.00 29.69 199 ILE A O 1
ATOM 1553 N N . CYS A 1 200 ? 5.708 17.732 -16.971 1.00 25.75 200 CYS A N 1
ATOM 1554 C CA . CYS A 1 200 ? 6.120 18.757 -17.920 1.00 25.75 200 CYS A CA 1
ATOM 1555 C C . CYS A 1 200 ? 5.651 18.286 -19.304 1.00 25.75 200 CYS A C 1
ATOM 1557 O O . CYS A 1 200 ? 6.274 17.431 -19.935 1.00 25.75 200 CYS A O 1
ATOM 1559 N N . SER A 1 201 ? 4.477 18.750 -19.734 1.00 31.34 201 SER A N 1
ATOM 1560 C CA . SER A 1 201 ? 3.880 18.367 -21.011 1.00 31.34 201 SER A CA 1
ATOM 1561 C C . SER A 1 201 ? 4.618 19.055 -22.158 1.00 31.34 201 SER A C 1
ATOM 1563 O O . SER A 1 201 ? 4.209 20.123 -22.608 1.00 31.34 201 SER A O 1
ATOM 1565 N N . SER A 1 202 ? 5.700 18.460 -22.655 1.00 37.19 202 SER A N 1
ATOM 1566 C CA . SER A 1 202 ? 6.299 18.899 -23.914 1.00 37.19 202 SER A CA 1
ATOM 1567 C C . SER A 1 202 ? 5.748 18.075 -25.079 1.00 37.19 202 SER A C 1
ATOM 1569 O O . SER A 1 202 ? 5.670 16.847 -25.041 1.00 37.19 202 SER A O 1
ATOM 1571 N N . THR A 1 203 ? 5.327 18.766 -26.139 1.00 37.34 203 THR A N 1
ATOM 1572 C CA . THR A 1 203 ? 5.165 18.149 -27.459 1.00 37.34 203 THR A CA 1
ATOM 1573 C C . THR A 1 203 ? 6.522 18.268 -28.145 1.00 37.34 203 THR A C 1
ATOM 1575 O O . THR A 1 203 ? 6.997 19.378 -28.367 1.00 37.34 203 THR A O 1
ATOM 1578 N N . GLY A 1 204 ? 7.185 17.148 -28.426 1.00 40.19 204 GLY A N 1
ATOM 1579 C CA . GLY A 1 204 ? 8.549 17.143 -28.963 1.00 40.19 204 GLY A CA 1
ATOM 1580 C C . GLY A 1 204 ? 8.750 16.104 -30.059 1.00 40.19 204 GLY A C 1
ATOM 1581 O O . GLY A 1 204 ? 8.050 15.090 -30.105 1.00 40.19 204 GLY A O 1
ATOM 1582 N N . TRP A 1 205 ? 9.724 16.364 -30.931 1.00 36.28 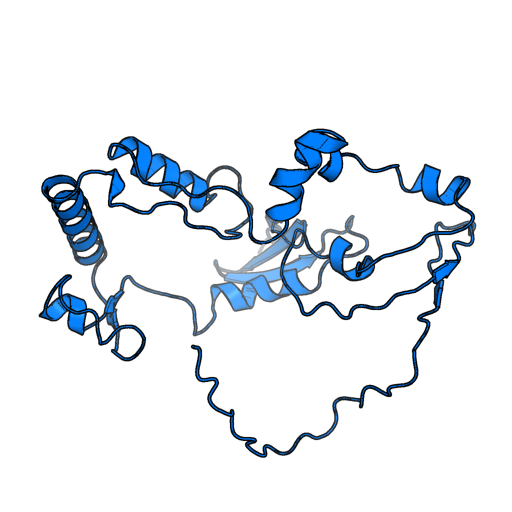205 TRP A N 1
ATOM 1583 C CA . TRP A 1 205 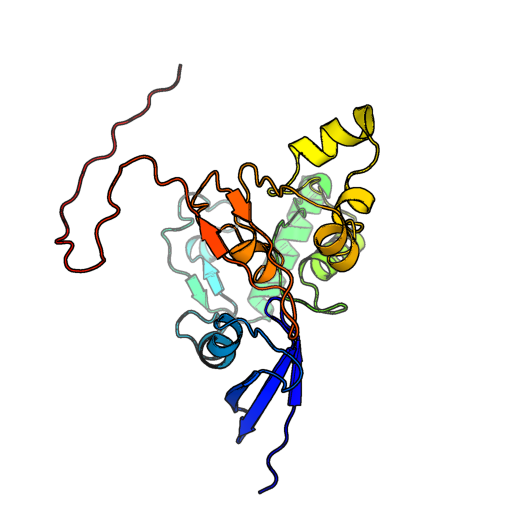? 10.146 15.451 -31.993 1.00 36.28 205 TRP A CA 1
ATOM 1584 C C . TRP A 1 205 ? 11.515 14.867 -31.638 1.00 36.28 205 TRP A C 1
ATOM 1586 O O . TRP A 1 205 ? 12.450 15.600 -31.305 1.00 36.28 205 TRP A O 1
ATOM 1596 N N . ILE A 1 206 ? 11.646 13.544 -31.722 1.00 41.38 206 ILE A N 1
ATOM 1597 C CA . ILE A 1 206 ? 12.930 12.851 -31.581 1.00 41.38 206 ILE A CA 1
ATOM 1598 C C . ILE A 1 206 ? 13.311 12.320 -32.959 1.00 41.38 206 ILE A C 1
ATOM 1600 O O . ILE A 1 206 ? 12.543 11.580 -33.572 1.00 41.38 206 ILE A O 1
ATOM 1604 N N . ARG A 1 207 ? 14.496 12.700 -33.447 1.00 31.25 207 ARG A N 1
ATOM 1605 C CA . ARG A 1 207 ? 15.088 12.104 -34.648 1.00 31.25 207 ARG A CA 1
ATOM 1606 C C . ARG A 1 207 ? 15.996 10.966 -34.192 1.00 31.25 207 ARG A C 1
ATOM 1608 O O . ARG A 1 207 ? 17.022 11.223 -33.569 1.00 31.25 207 ARG A O 1
ATOM 1615 N N . CYS A 1 208 ? 15.605 9.729 -34.471 1.00 33.22 208 CYS A N 1
ATOM 1616 C CA . CYS A 1 208 ? 16.442 8.561 -34.218 1.00 33.22 208 CYS A CA 1
ATOM 1617 C C . CYS A 1 208 ? 17.521 8.487 -35.308 1.00 33.22 208 CYS A C 1
ATOM 1619 O O . CYS A 1 208 ? 17.197 8.498 -36.495 1.00 33.22 208 CYS A O 1
ATOM 1621 N N . ARG A 1 209 ? 18.804 8.442 -34.927 1.00 32.59 209 ARG A N 1
ATOM 1622 C CA . ARG A 1 209 ? 19.890 8.055 -35.841 1.00 32.59 209 ARG A CA 1
ATOM 1623 C C . ARG A 1 209 ? 20.486 6.728 -35.364 1.00 32.59 209 ARG A C 1
ATOM 1625 O O . ARG A 1 209 ? 20.862 6.644 -34.192 1.00 32.59 209 ARG A O 1
ATOM 1632 N N . PRO A 1 210 ? 20.607 5.714 -36.236 1.00 31.59 210 PRO A N 1
ATOM 1633 C CA . PRO A 1 210 ? 21.372 4.518 -35.912 1.00 31.59 210 PRO A CA 1
ATOM 1634 C C . PRO A 1 210 ? 22.838 4.906 -35.684 1.00 31.59 210 PRO A C 1
ATOM 1636 O O . PRO A 1 210 ? 23.402 5.675 -36.463 1.00 31.59 210 PRO A O 1
ATOM 1639 N N . THR A 1 211 ? 23.468 4.384 -34.632 1.00 39.50 211 THR A N 1
ATOM 1640 C CA . THR A 1 211 ? 24.933 4.415 -34.499 1.00 39.50 211 THR A CA 1
ATOM 1641 C C . THR A 1 211 ? 25.455 3.008 -34.245 1.00 39.50 211 THR A C 1
ATOM 1643 O O . THR A 1 211 ? 24.736 2.164 -33.711 1.00 39.50 211 THR A O 1
ATOM 1646 N N . ALA A 1 212 ? 26.723 2.762 -34.584 1.00 31.72 212 ALA A N 1
ATOM 1647 C CA . ALA A 1 212 ? 27.379 1.457 -34.457 1.00 31.72 212 ALA A CA 1
ATOM 1648 C C . ALA A 1 212 ? 27.450 0.899 -33.014 1.00 31.72 212 ALA A C 1
ATOM 1650 O O . ALA A 1 212 ? 27.876 -0.234 -32.824 1.00 31.72 212 ALA A O 1
ATOM 1651 N N . ARG A 1 213 ? 27.042 1.668 -31.989 1.00 30.91 213 ARG A N 1
ATOM 1652 C CA . ARG A 1 213 ? 27.023 1.260 -30.568 1.00 30.91 213 ARG A CA 1
ATOM 1653 C C . ARG A 1 213 ? 25.619 1.247 -29.937 1.00 30.91 213 ARG A C 1
ATOM 1655 O O . ARG A 1 213 ? 25.509 1.126 -28.720 1.00 30.91 213 ARG A O 1
ATOM 1662 N N . GLY A 1 214 ? 24.556 1.383 -30.736 1.00 37.19 214 GLY A N 1
ATOM 1663 C CA . GLY A 1 214 ? 23.167 1.477 -30.265 1.00 37.19 214 GLY A CA 1
ATOM 1664 C C . GLY A 1 214 ? 22.505 2.837 -30.534 1.00 37.19 214 GLY A C 1
ATOM 1665 O O . GLY A 1 214 ? 23.073 3.712 -31.190 1.00 37.19 214 GLY A O 1
ATOM 1666 N N . LEU A 1 215 ? 21.257 2.993 -30.075 1.00 32.06 215 LEU A N 1
ATOM 1667 C CA . LEU A 1 215 ? 20.395 4.146 -30.364 1.00 32.06 215 LEU A CA 1
ATOM 1668 C C . LEU A 1 215 ? 20.914 5.419 -29.665 1.00 32.06 215 LEU A C 1
ATOM 1670 O O . LEU A 1 215 ? 20.933 5.487 -28.439 1.00 32.06 215 LEU A O 1
ATOM 1674 N N . SER A 1 216 ? 21.293 6.446 -30.432 1.00 31.06 216 SER A N 1
ATOM 1675 C CA . SER A 1 216 ? 21.533 7.790 -29.890 1.00 31.06 216 SER A CA 1
ATOM 1676 C C . SER A 1 216 ? 20.238 8.598 -29.977 1.00 31.06 216 SER A C 1
ATOM 1678 O O . SER A 1 216 ? 19.698 8.811 -31.066 1.00 31.06 216 SER A O 1
ATOM 1680 N N . ILE A 1 217 ? 19.710 9.011 -28.822 1.00 37.50 217 ILE A N 1
ATOM 1681 C CA . ILE A 1 217 ? 18.464 9.777 -28.711 1.00 37.50 217 ILE A CA 1
ATOM 1682 C C . ILE A 1 217 ? 18.820 11.260 -28.576 1.00 37.50 217 ILE A C 1
ATOM 1684 O O . ILE A 1 217 ? 19.210 11.717 -27.505 1.00 37.50 217 ILE A O 1
ATOM 1688 N N . SER A 1 218 ? 18.649 12.034 -29.649 1.00 31.95 218 SER A N 1
ATOM 1689 C CA . SER A 1 218 ? 18.689 13.500 -29.582 1.00 31.95 218 SER A CA 1
ATOM 1690 C C . SER A 1 218 ? 17.267 14.060 -29.508 1.00 31.95 218 SER A C 1
ATOM 1692 O O . SER A 1 218 ? 16.498 13.937 -30.466 1.00 31.95 218 SER A O 1
ATOM 1694 N N . VAL A 1 219 ? 16.912 14.678 -28.380 1.00 35.31 219 VAL A N 1
ATOM 1695 C CA . VAL A 1 219 ? 15.616 15.343 -28.179 1.00 35.31 219 VAL A CA 1
ATOM 1696 C C . VAL A 1 219 ? 15.718 16.788 -28.671 1.00 35.31 219 VAL A C 1
ATOM 1698 O O . VAL A 1 219 ? 16.458 17.581 -28.093 1.00 35.31 219 VAL A O 1
ATOM 1701 N N . ARG A 1 220 ? 14.958 17.167 -29.710 1.00 30.73 220 ARG A N 1
ATOM 1702 C CA . ARG A 1 220 ? 14.658 18.586 -29.968 1.00 30.73 220 ARG A CA 1
ATOM 1703 C C . ARG A 1 220 ? 13.311 18.898 -29.337 1.00 30.73 220 ARG A C 1
ATOM 1705 O O . ARG A 1 220 ? 12.257 18.553 -29.870 1.00 30.73 220 ARG A O 1
ATOM 1712 N N . CYS A 1 221 ? 13.359 19.544 -28.179 1.00 29.55 221 CYS A N 1
ATOM 1713 C CA . CYS A 1 221 ? 12.175 20.152 -27.595 1.00 29.55 221 CYS A CA 1
ATOM 1714 C C . CYS A 1 221 ? 11.793 21.354 -28.467 1.00 29.55 221 CYS A C 1
ATOM 1716 O O . CYS A 1 221 ? 12.603 22.265 -28.636 1.00 29.55 221 CYS A O 1
ATOM 1718 N N . ALA A 1 222 ? 10.579 21.372 -29.018 1.00 32.38 222 ALA A N 1
ATOM 1719 C CA . ALA A 1 222 ? 10.000 22.612 -29.513 1.00 32.38 222 ALA A CA 1
ATOM 1720 C C . ALA A 1 222 ? 9.636 23.441 -28.274 1.00 32.38 222 ALA A C 1
ATOM 1722 O O . ALA A 1 222 ? 8.551 23.297 -27.717 1.00 32.38 222 ALA A O 1
ATOM 1723 N N . MET A 1 223 ? 10.586 24.236 -27.776 1.00 28.92 223 MET A N 1
ATOM 1724 C CA . MET A 1 223 ? 10.282 25.244 -26.767 1.00 28.92 223 MET A CA 1
ATOM 1725 C C . MET A 1 223 ? 9.421 26.311 -27.445 1.00 28.92 223 MET A C 1
ATOM 1727 O O . MET A 1 223 ? 9.939 27.166 -28.158 1.00 28.92 223 MET A O 1
ATOM 1731 N N . THR A 1 224 ? 8.105 26.278 -27.237 1.00 29.56 224 THR A N 1
ATOM 1732 C CA . THR A 1 224 ? 7.323 27.516 -27.302 1.00 29.56 224 THR A CA 1
ATOM 1733 C C . THR A 1 224 ? 7.863 28.424 -26.204 1.00 29.56 224 THR A C 1
ATOM 1735 O O . THR A 1 224 ? 7.974 28.009 -25.051 1.00 29.56 224 THR A O 1
ATOM 1738 N N . SER A 1 225 ? 8.294 29.618 -26.594 1.00 29.41 225 SER A N 1
ATOM 1739 C CA . SER A 1 225 ? 9.033 30.587 -25.790 1.00 29.41 225 SER A CA 1
ATOM 1740 C C . SER A 1 225 ? 8.339 30.940 -24.470 1.00 29.41 225 SER A C 1
ATOM 1742 O O . SER A 1 225 ? 7.549 31.875 -24.398 1.00 29.41 225 SER A O 1
ATOM 1744 N N . ALA A 1 226 ? 8.687 30.239 -23.402 1.00 29.52 226 ALA A N 1
ATOM 1745 C CA . ALA A 1 226 ? 8.578 30.741 -22.043 1.00 29.52 226 ALA A CA 1
ATOM 1746 C C . ALA A 1 226 ? 9.800 30.216 -21.290 1.00 29.52 226 ALA A C 1
ATOM 1748 O O . ALA A 1 226 ? 9.944 29.016 -21.067 1.00 29.52 226 ALA A O 1
ATOM 1749 N N . ARG A 1 227 ? 10.745 31.112 -20.988 1.00 26.30 227 ARG A N 1
ATOM 1750 C CA . ARG A 1 227 ? 11.937 30.789 -20.197 1.00 26.30 227 ARG A CA 1
ATOM 1751 C C . ARG A 1 227 ? 11.477 30.298 -18.821 1.00 26.30 227 ARG A C 1
ATOM 1753 O O . ARG A 1 227 ? 10.895 31.074 -18.072 1.00 26.30 227 ARG A O 1
ATOM 1760 N N . CYS A 1 228 ? 11.756 29.044 -18.474 1.00 25.56 228 CYS A N 1
ATOM 1761 C CA . CYS A 1 228 ? 11.758 28.629 -17.072 1.00 25.56 228 CYS A CA 1
ATOM 1762 C C . CYS A 1 228 ? 12.984 29.260 -16.386 1.00 25.56 228 CYS A C 1
ATOM 1764 O O . CYS A 1 228 ? 14.095 29.065 -16.889 1.00 25.56 228 CYS A O 1
ATOM 1766 N N . PRO A 1 229 ? 12.834 30.005 -15.275 1.00 26.59 229 PRO A N 1
ATOM 1767 C CA . PRO A 1 229 ? 13.977 30.509 -14.522 1.00 26.59 229 PRO A CA 1
ATOM 1768 C C . PRO A 1 229 ? 14.716 29.354 -13.835 1.00 26.59 229 PRO A C 1
ATOM 1770 O O . PRO A 1 229 ? 14.100 28.413 -13.334 1.00 26.59 229 PRO A O 1
ATOM 1773 N N . THR A 1 230 ? 16.043 29.435 -13.802 1.00 29.89 230 THR A N 1
ATOM 1774 C CA . THR A 1 230 ? 16.925 28.564 -13.015 1.00 29.89 230 THR A CA 1
ATOM 1775 C C . THR A 1 230 ? 16.693 28.742 -11.506 1.00 29.89 230 THR A C 1
ATOM 1777 O O . THR A 1 230 ? 16.335 29.839 -11.073 1.00 29.89 230 THR A O 1
ATOM 1780 N N . PRO A 1 231 ? 16.918 27.704 -10.677 1.00 31.56 231 PRO A N 1
ATOM 1781 C CA . PRO A 1 231 ? 16.663 27.758 -9.243 1.00 31.56 231 PRO A CA 1
ATOM 1782 C C . PRO A 1 231 ? 17.820 28.462 -8.524 1.00 31.56 231 PRO A C 1
ATOM 1784 O O . PRO A 1 231 ? 18.718 27.828 -7.981 1.00 31.56 231 PRO A O 1
ATOM 1787 N N . SER A 1 232 ? 17.805 29.789 -8.515 1.00 28.64 232 SER A N 1
ATOM 1788 C CA . SER A 1 232 ? 18.627 30.588 -7.607 1.00 28.64 232 SER A CA 1
ATOM 1789 C C . SER A 1 232 ? 17.807 31.781 -7.128 1.00 28.64 232 SER A C 1
ATOM 1791 O O . SER A 1 232 ? 17.646 32.755 -7.857 1.00 28.64 232 SER A O 1
ATOM 1793 N N . GLY A 1 233 ? 17.278 31.674 -5.908 1.00 31.92 233 GLY A N 1
ATOM 1794 C CA . GLY A 1 233 ? 16.617 32.767 -5.194 1.00 31.92 233 GLY A CA 1
ATOM 1795 C C . GLY A 1 233 ? 15.104 32.842 -5.403 1.00 31.92 233 GLY A C 1
ATOM 1796 O O . GLY A 1 233 ? 14.628 33.423 -6.368 1.00 31.92 233 GLY A O 1
ATOM 1797 N N . TRP A 1 234 ? 14.343 32.314 -4.446 1.00 26.02 234 TRP A N 1
ATOM 1798 C CA . TRP A 1 234 ? 12.968 32.750 -4.194 1.00 26.02 234 TRP A CA 1
ATOM 1799 C C . TRP A 1 234 ? 12.913 33.290 -2.761 1.00 26.02 234 TRP A C 1
ATOM 1801 O O . TRP A 1 234 ? 13.124 32.507 -1.832 1.00 26.02 234 TRP A O 1
ATOM 1811 N N . PRO A 1 235 ? 12.653 34.590 -2.535 1.00 25.30 235 PRO A N 1
ATOM 1812 C CA . PRO A 1 235 ? 12.179 35.048 -1.242 1.00 25.30 235 PRO A CA 1
ATOM 1813 C C . PRO A 1 235 ? 10.698 34.672 -1.107 1.00 25.30 235 PRO A C 1
ATOM 1815 O O . PRO A 1 235 ? 9.916 34.776 -2.052 1.00 25.30 235 PRO A O 1
ATOM 1818 N N . PHE A 1 236 ? 10.316 34.208 0.079 1.00 31.45 236 PHE A N 1
ATOM 1819 C CA . PHE A 1 236 ? 8.924 33.966 0.438 1.00 31.45 236 PHE A CA 1
ATOM 1820 C C . PHE A 1 236 ? 8.116 35.268 0.341 1.00 31.45 236 PHE A C 1
ATOM 1822 O O . PHE A 1 236 ? 8.366 36.208 1.092 1.00 31.45 236 PHE A O 1
ATOM 1829 N N . SER A 1 237 ? 7.079 35.290 -0.491 1.00 26.41 237 SER A N 1
ATOM 1830 C CA . SER A 1 237 ? 5.955 36.212 -0.324 1.00 26.41 237 SER A CA 1
ATOM 1831 C C . SER A 1 237 ? 4.637 35.482 -0.586 1.00 26.41 237 SER A C 1
ATOM 1833 O O . SER A 1 237 ? 4.453 34.776 -1.576 1.00 26.41 237 SER A O 1
ATOM 1835 N N . ARG A 1 238 ? 3.740 35.583 0.402 1.00 30.92 238 ARG A N 1
ATOM 1836 C CA . ARG A 1 238 ? 2.403 34.980 0.421 1.00 30.92 238 ARG A CA 1
ATOM 1837 C C . ARG A 1 238 ? 1.536 35.628 -0.660 1.00 30.92 238 ARG A C 1
ATOM 1839 O O . ARG A 1 238 ? 1.441 36.850 -0.696 1.00 30.92 238 ARG A O 1
ATOM 1846 N N . VAL A 1 239 ? 0.845 34.818 -1.459 1.00 27.16 239 VAL A N 1
ATOM 1847 C CA . VAL A 1 239 ? -0.241 35.270 -2.344 1.00 27.16 239 VAL A CA 1
ATOM 1848 C C . VAL A 1 239 ? -1.545 34.598 -1.879 1.00 27.16 239 VAL A C 1
ATOM 1850 O O . VAL A 1 239 ? -1.524 33.391 -1.621 1.00 27.16 239 VAL A O 1
ATOM 1853 N N . PRO A 1 240 ? -2.654 35.342 -1.698 1.00 24.95 240 PRO A N 1
ATOM 1854 C CA . PRO A 1 240 ? -3.890 34.818 -1.122 1.00 24.95 240 PRO A CA 1
ATOM 1855 C C . PRO A 1 240 ? -4.714 34.012 -2.138 1.00 24.95 240 PRO A C 1
ATOM 1857 O O . PRO A 1 240 ? -4.733 34.315 -3.329 1.00 24.95 240 PRO A O 1
ATOM 1860 N N . ILE A 1 241 ? -5.409 32.984 -1.645 1.00 27.70 241 ILE A N 1
ATOM 1861 C CA . ILE A 1 241 ? -6.295 32.099 -2.418 1.00 27.70 241 ILE A CA 1
ATOM 1862 C C . ILE A 1 241 ? -7.685 32.756 -2.511 1.00 27.70 241 ILE A C 1
ATOM 1864 O O . ILE A 1 241 ? -8.271 33.023 -1.461 1.00 27.70 241 ILE A O 1
ATOM 1868 N N . PRO A 1 242 ? -8.253 33.003 -3.707 1.00 26.92 242 PRO A N 1
ATOM 1869 C CA . PRO A 1 242 ? -9.629 33.466 -3.819 1.00 26.92 242 PRO A CA 1
ATOM 1870 C C . PRO A 1 242 ? -10.622 32.305 -3.654 1.00 26.92 242 PRO A C 1
ATOM 1872 O O . PRO A 1 242 ? -10.461 31.223 -4.222 1.00 26.92 242 PRO A O 1
ATOM 1875 N N . HIS A 1 243 ? -11.657 32.559 -2.854 1.00 27.77 243 HIS A N 1
ATOM 1876 C CA . HIS A 1 243 ? -12.799 31.682 -2.613 1.00 27.77 243 HIS A CA 1
ATOM 1877 C C . HIS A 1 243 ? -13.564 31.385 -3.913 1.00 27.77 243 HIS A C 1
ATOM 1879 O O . HIS A 1 243 ? -13.976 32.304 -4.615 1.00 27.77 243 HIS A O 1
ATOM 1885 N N . CYS A 1 244 ? -13.805 30.104 -4.203 1.00 26.42 244 CYS A N 1
ATOM 1886 C CA . CYS A 1 244 ? -14.770 29.685 -5.219 1.00 26.42 244 CYS A CA 1
ATOM 1887 C C . CYS A 1 244 ? -16.094 29.330 -4.533 1.00 26.42 244 CYS A C 1
ATOM 1889 O O . CYS A 1 244 ? -16.198 28.287 -3.887 1.00 26.42 244 CYS A O 1
ATOM 1891 N N . CYS A 1 245 ? -17.094 30.201 -4.677 1.00 25.30 245 CYS A N 1
ATOM 1892 C CA . CYS A 1 245 ? -18.497 29.840 -4.502 1.00 25.30 245 CYS A CA 1
ATOM 1893 C C . CYS A 1 245 ? -18.912 28.909 -5.650 1.00 25.30 245 CYS A C 1
ATOM 1895 O O . CYS A 1 245 ? -18.607 29.193 -6.808 1.00 25.30 245 CYS A O 1
ATOM 1897 N N . TRP A 1 246 ? -19.604 27.820 -5.328 1.00 25.16 246 TRP A N 1
ATOM 1898 C CA . TRP A 1 246 ? -20.317 26.993 -6.301 1.00 25.16 246 TRP A CA 1
ATOM 1899 C C . TRP A 1 246 ? -21.817 27.327 -6.235 1.00 25.16 246 TRP A C 1
ATOM 1901 O O . TRP A 1 246 ? -22.300 27.561 -5.123 1.00 25.16 246 TRP A O 1
ATOM 1911 N N . PRO A 1 247 ? -22.533 27.380 -7.374 1.00 37.25 247 PRO A N 1
ATOM 1912 C CA . PRO A 1 247 ? -23.990 27.276 -7.392 1.00 37.25 247 PRO A CA 1
ATOM 1913 C C . PRO A 1 247 ? -24.464 25.867 -7.010 1.00 37.25 247 PRO A C 1
ATOM 1915 O O . PRO A 1 247 ? -23.704 24.895 -7.247 1.00 37.25 247 PRO A O 1
#

Radius of gyration: 24.96 Å; chains: 1; bounding box: 60×50×65 Å

pLDDT: mean 76.4, std 26.68, range [24.95, 98.5]

Secondary structure (DSSP, 8-state):
----EEEEEETTEEEEEEEETTEEEEEEE-TT-SS--GGGGGHHHHHH-TT---S-EEEHHHHHHGGG--TTTTTSPEEE--HHHHHHHHHHHHHHHHHHH-GGGSB--------S-SSS-HHHHHHHHHHHTT--B---S-TTTHHHHHHGGGTT--HHHHHH----HHHHHHH-S-EE-SS--HHHHTT-SS---------EEEEEEEETTEEEEEEEE---S-PPPPSS-------PPPP----

Organism: Klebsiella pneumoniae (NCBI:txid573)